Protein AF-A0A0V0HN01-F1 (afdb_monomer)

InterPro domains:
  IPR001752 Kinesin motor domain [PF00225] (9-279)
  IPR001752 Kinesin motor domain [PR00380] (54-75)
  IPR001752 Kinesin motor domain [PR00380] (174-191)
  IPR001752 Kinesin motor domain [PR00380] (205-223)
  IPR001752 Kinesin motor domain [PR00380] (254-275)
  IPR001752 Kinesin motor domain [PS50067] (1-280)
  IPR001752 Kinesin motor domain [SM00129] (12-280)
  IPR019821 Kinesin motor domain, conserved site [PS00411] (204-215)
  IPR027417 P-loop containing nucleoside triphosphate hydrolase [SSF52540] (13-279)
  IPR027640 Kinesin-like protein [PTHR47972] (1-280)
  IPR036961 Kinesin motor domain superfamily [G3DSA:3.40.850.10] (3-280)

Structure (mmCIF, N/CA/C/O backbone):
data_AF-A0A0V0HN01-F1
#
_entry.id   AF-A0A0V0HN01-F1
#
loop_
_atom_site.group_PDB
_atom_site.id
_atom_site.type_symbol
_atom_site.label_atom_id
_atom_site.label_alt_id
_atom_site.label_comp_id
_atom_site.label_asym_id
_atom_site.label_entity_id
_atom_site.label_seq_id
_atom_site.pdbx_PDB_ins_code
_atom_site.Cartn_x
_atom_site.Cartn_y
_atom_site.Cartn_z
_atom_site.occupancy
_atom_site.B_iso_or_equiv
_atom_site.auth_seq_id
_atom_site.auth_comp_id
_atom_site.auth_asym_id
_atom_site.auth_atom_id
_atom_site.pdbx_PDB_model_num
ATOM 1 N N . MET A 1 1 ? -4.471 -1.470 32.426 1.00 64.12 1 MET A N 1
ATOM 2 C CA . MET A 1 1 ? -4.300 -2.610 31.504 1.00 64.12 1 MET A CA 1
ATOM 3 C C . MET A 1 1 ? -2.809 -2.828 31.381 1.00 64.12 1 MET A C 1
ATOM 5 O O . MET A 1 1 ? -2.103 -1.851 31.176 1.00 64.12 1 MET A O 1
ATOM 9 N N . THR A 1 2 ? -2.343 -4.054 31.572 1.00 72.31 2 THR A N 1
ATOM 10 C CA . THR A 1 2 ? -0.928 -4.412 31.458 1.00 72.31 2 THR A CA 1
ATOM 11 C C . THR A 1 2 ? -0.800 -5.413 30.322 1.00 72.31 2 THR A C 1
ATOM 13 O O . THR A 1 2 ? -1.525 -6.412 30.300 1.00 72.31 2 THR A O 1
ATOM 16 N N . ILE A 1 3 ? 0.078 -5.113 29.369 1.00 76.12 3 ILE A N 1
ATOM 17 C CA . ILE A 1 3 ? 0.397 -5.993 28.247 1.00 76.12 3 ILE A CA 1
ATOM 18 C C . ILE A 1 3 ? 1.686 -6.721 28.601 1.00 76.12 3 ILE A C 1
ATOM 20 O O . ILE A 1 3 ? 2.663 -6.098 29.012 1.00 76.12 3 ILE A O 1
ATOM 24 N N . ASP A 1 4 ? 1.644 -8.040 28.495 1.00 74.62 4 ASP A N 1
ATOM 25 C CA . ASP A 1 4 ? 2.760 -8.919 28.800 1.00 74.62 4 ASP A CA 1
ATOM 26 C C . ASP A 1 4 ? 3.386 -9.394 27.484 1.00 74.62 4 ASP A C 1
ATOM 28 O O . ASP A 1 4 ? 2.787 -10.188 26.754 1.00 74.6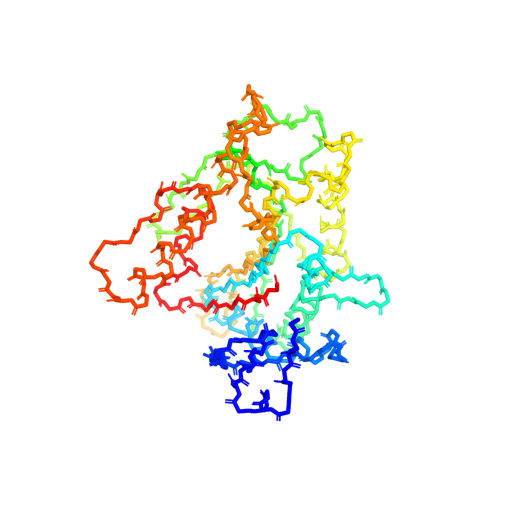2 4 ASP A O 1
ATOM 32 N N . PHE A 1 5 ? 4.562 -8.842 27.175 1.00 74.31 5 PHE A N 1
ATOM 33 C CA . PHE A 1 5 ? 5.331 -9.147 25.969 1.00 74.31 5 PHE A CA 1
ATOM 34 C C . PHE A 1 5 ? 6.327 -10.302 26.177 1.00 74.31 5 PHE A C 1
ATOM 36 O O . PHE A 1 5 ? 7.029 -10.655 25.236 1.00 74.31 5 PHE A O 1
ATOM 43 N N . GLU A 1 6 ? 6.401 -10.928 27.362 1.00 68.31 6 GLU A N 1
ATOM 44 C CA . GLU A 1 6 ? 7.344 -12.038 27.596 1.00 68.31 6 GLU A CA 1
ATOM 45 C C . GLU A 1 6 ? 7.016 -13.266 26.728 1.00 68.31 6 GLU A C 1
ATOM 47 O O . GLU A 1 6 ? 7.923 -13.958 26.272 1.00 68.31 6 GLU A O 1
ATOM 52 N N . ALA A 1 7 ? 5.729 -13.485 26.430 1.00 60.31 7 ALA A N 1
ATOM 53 C CA . ALA A 1 7 ? 5.240 -14.552 25.547 1.00 60.31 7 ALA A CA 1
ATOM 54 C C . ALA A 1 7 ? 5.168 -14.155 24.055 1.00 60.31 7 ALA A C 1
ATOM 56 O O . ALA A 1 7 ? 4.752 -14.961 23.223 1.00 60.31 7 ALA A O 1
ATOM 57 N N . ALA A 1 8 ? 5.586 -12.932 23.695 1.00 64.44 8 ALA A N 1
ATOM 58 C CA . ALA A 1 8 ? 5.475 -12.414 22.327 1.00 64.44 8 ALA A CA 1
ATOM 59 C C . ALA A 1 8 ? 6.280 -13.233 21.301 1.00 64.44 8 ALA A C 1
ATOM 61 O O . ALA A 1 8 ? 5.920 -13.265 20.127 1.00 64.44 8 ALA A O 1
ATOM 62 N N . LYS A 1 9 ? 7.333 -13.932 21.750 1.00 62.00 9 LYS A N 1
ATOM 63 C CA . LYS A 1 9 ? 8.188 -14.772 20.895 1.00 62.00 9 LYS A CA 1
ATOM 64 C C . LYS A 1 9 ? 7.469 -15.984 20.297 1.00 62.00 9 LYS A C 1
ATOM 66 O O . LYS A 1 9 ? 7.902 -16.468 19.261 1.00 62.00 9 LYS A O 1
ATOM 71 N N . ASP A 1 10 ? 6.371 -16.428 20.910 1.00 71.19 10 ASP A N 1
ATOM 72 C CA . ASP A 1 10 ? 5.555 -17.548 20.422 1.00 71.19 10 ASP A CA 1
ATOM 73 C C . ASP A 1 10 ? 4.300 -17.068 19.659 1.00 71.19 10 ASP A C 1
ATOM 75 O O . ASP A 1 10 ? 3.362 -17.837 19.446 1.00 71.19 10 ASP A O 1
ATOM 79 N N . GLY A 1 11 ? 4.231 -15.778 19.300 1.00 82.81 11 GLY A N 1
ATOM 80 C CA . GLY A 1 11 ? 3.065 -15.184 18.638 1.00 82.81 11 GLY A CA 1
ATOM 81 C C . GLY A 1 11 ? 1.846 -15.013 19.553 1.00 82.81 11 GLY A C 1
ATOM 82 O O . GLY A 1 11 ? 0.752 -14.716 19.072 1.00 82.81 11 GLY A O 1
ATOM 83 N N . GLU A 1 12 ? 1.997 -15.175 20.875 1.00 88.00 12 GLU A N 1
ATOM 84 C CA . GLU A 1 12 ? 0.913 -15.013 21.849 1.00 88.00 12 GLU A CA 1
ATOM 85 C C . GLU A 1 12 ? 1.011 -13.692 22.627 1.00 88.00 12 GLU A C 1
ATOM 87 O O . GLU A 1 12 ? 1.943 -13.455 23.397 1.00 88.00 12 GLU A O 1
ATOM 92 N N . LEU A 1 13 ? -0.013 -12.842 22.499 1.00 87.00 13 LEU A N 1
ATOM 93 C CA . LEU A 1 13 ? -0.131 -11.595 23.251 1.00 87.00 13 LEU A CA 1
ATOM 94 C C . LEU A 1 13 ? -1.097 -11.757 24.421 1.00 87.00 13 LEU A C 1
ATOM 96 O O . LEU A 1 13 ? -2.287 -12.031 24.243 1.00 87.00 13 LEU A O 1
ATOM 100 N N . ASN A 1 14 ? -0.599 -11.521 25.631 1.00 85.94 14 ASN A N 1
ATOM 101 C CA . ASN A 1 14 ? -1.375 -11.657 26.853 1.00 85.94 14 ASN A CA 1
ATOM 102 C C . ASN A 1 14 ? -1.761 -10.285 27.418 1.00 85.94 14 ASN A C 1
ATOM 104 O O . ASN A 1 14 ? -0.912 -9.508 27.852 1.00 85.94 14 ASN A O 1
ATOM 108 N N . VAL A 1 15 ? -3.066 -10.007 27.468 1.00 86.25 15 VAL A N 1
ATOM 109 C CA . VAL A 1 15 ? -3.611 -8.741 27.975 1.00 86.25 15 VAL A CA 1
ATOM 110 C C . VAL A 1 15 ? -4.279 -8.970 29.328 1.00 86.25 15 VAL A C 1
ATOM 112 O O . VAL A 1 15 ? -5.257 -9.718 29.447 1.00 86.25 15 VAL A O 1
ATOM 115 N N . LYS A 1 16 ? -3.757 -8.301 30.362 1.00 81.50 16 LYS A N 1
ATOM 116 C CA . LYS A 1 16 ? -4.315 -8.295 31.721 1.00 81.50 16 LYS A CA 1
ATOM 117 C C . LYS A 1 16 ? -5.041 -6.971 31.961 1.00 81.50 16 LYS A C 1
ATOM 119 O O . LYS A 1 16 ? -4.463 -5.890 31.843 1.00 81.50 16 LYS A O 1
ATOM 124 N N . SER A 1 17 ? -6.320 -7.034 32.313 1.00 77.81 17 SER A N 1
ATOM 125 C CA . SER A 1 17 ? -7.085 -5.866 32.762 1.00 77.81 17 SER A CA 1
ATOM 126 C C . SER A 1 17 ? -7.287 -5.941 34.277 1.00 77.81 17 SER A C 1
ATOM 128 O O . SER A 1 17 ? -7.457 -7.032 34.822 1.00 77.81 17 SER A O 1
ATOM 130 N N . ASN A 1 18 ? -7.215 -4.799 34.970 1.00 65.44 18 ASN A N 1
ATOM 131 C CA . ASN A 1 18 ? -7.266 -4.747 36.434 1.00 65.44 18 ASN A CA 1
ATOM 132 C C . ASN A 1 18 ? -8.612 -5.320 36.914 1.00 65.44 18 ASN A C 1
ATOM 134 O O . ASN A 1 18 ? -9.648 -4.685 36.741 1.00 65.44 18 ASN A O 1
ATOM 138 N N . GLY A 1 19 ? -8.590 -6.534 37.475 1.00 67.12 19 GLY A N 1
ATOM 139 C CA . GLY A 1 19 ? -9.765 -7.222 38.023 1.00 67.12 19 GLY A CA 1
ATOM 140 C C . GLY A 1 19 ? -10.513 -8.182 37.082 1.00 67.12 19 GLY A C 1
ATOM 141 O O . GLY A 1 19 ? -11.592 -8.634 37.446 1.00 67.12 19 GLY A O 1
ATOM 142 N N . THR A 1 20 ? -9.988 -8.520 35.895 1.00 67.12 20 THR A N 1
ATOM 143 C CA . THR A 1 20 ? -10.634 -9.463 34.945 1.00 67.12 20 THR A CA 1
ATOM 144 C C . THR A 1 20 ? -9.701 -10.575 34.451 1.00 67.12 20 THR A C 1
ATOM 146 O O . THR A 1 20 ? -8.482 -10.500 34.598 1.00 67.12 20 THR A O 1
ATOM 149 N N . SER A 1 21 ? -10.293 -11.627 33.868 1.00 71.94 21 SER A N 1
ATOM 150 C CA . SER A 1 21 ? -9.602 -12.787 33.288 1.00 71.94 21 SER A CA 1
ATOM 151 C C . SER A 1 21 ? -8.595 -12.391 32.200 1.00 71.94 21 SER A C 1
ATOM 153 O O . SER A 1 21 ? -8.913 -11.582 31.324 1.00 71.94 21 SER A O 1
ATOM 155 N N . LYS A 1 22 ? -7.411 -13.017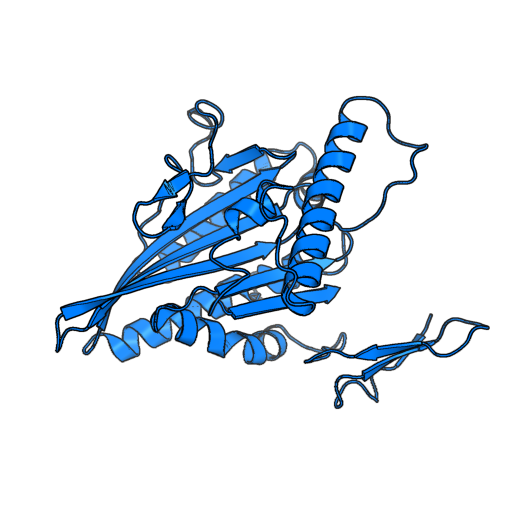 32.225 1.00 81.88 22 LYS A N 1
ATOM 156 C CA . LYS A 1 22 ? -6.377 -12.936 31.179 1.00 81.88 22 LYS A CA 1
ATOM 157 C C . LYS A 1 22 ? -6.999 -13.234 29.806 1.00 81.88 22 LYS A C 1
ATOM 159 O O . LYS A 1 22 ? -7.629 -14.276 29.643 1.00 81.88 22 LYS A O 1
ATOM 164 N N . LYS A 1 23 ? -6.825 -12.331 28.836 1.00 87.81 23 LYS A N 1
ATOM 165 C CA . LYS A 1 23 ? -7.154 -12.588 27.425 1.00 87.81 23 LYS A CA 1
ATOM 166 C C . LYS A 1 23 ? -5.867 -12.857 26.653 1.00 87.81 23 LYS A C 1
ATOM 168 O O . LYS A 1 23 ? -4.895 -12.125 26.834 1.00 87.81 23 LYS A O 1
ATOM 173 N N . THR A 1 24 ? -5.888 -13.878 25.806 1.00 88.25 24 THR A N 1
ATOM 174 C CA . THR A 1 24 ? -4.764 -14.259 24.945 1.00 88.25 24 THR A CA 1
ATOM 175 C C . THR A 1 24 ? -5.176 -14.084 23.491 1.00 88.25 24 THR A C 1
ATOM 177 O O . THR A 1 24 ? -6.247 -14.544 23.093 1.00 88.25 24 THR A O 1
ATOM 180 N N . PHE A 1 25 ? -4.335 -13.404 22.721 1.00 90.31 25 PHE A N 1
ATOM 181 C CA . PHE A 1 25 ? -4.479 -13.205 21.282 1.00 90.31 25 PHE A CA 1
ATOM 182 C C . PHE A 1 25 ? -3.310 -13.879 20.568 1.00 90.31 25 PHE A C 1
ATOM 184 O O . PHE A 1 25 ? -2.228 -13.968 21.144 1.00 90.31 25 PHE A O 1
ATOM 191 N N . LYS A 1 26 ? -3.530 -14.356 19.342 1.00 91.06 26 LYS A N 1
ATOM 192 C CA . LYS A 1 26 ? -2.508 -15.020 18.527 1.00 91.06 26 LYS A CA 1
ATOM 193 C C . LYS A 1 26 ? -2.282 -14.245 17.239 1.00 91.06 26 LYS A C 1
ATOM 195 O O . LYS A 1 26 ? -3.260 -13.847 16.610 1.00 91.06 26 LYS A O 1
ATOM 200 N N . PHE A 1 27 ? -1.021 -14.067 16.876 1.00 92.12 27 PHE A N 1
ATOM 201 C CA . PHE A 1 27 ? -0.571 -13.376 15.672 1.00 92.12 27 PHE A CA 1
ATOM 202 C C . PHE A 1 27 ? 0.595 -14.139 15.045 1.00 92.12 27 PHE A C 1
ATOM 204 O O . PHE A 1 27 ? 1.251 -14.923 15.729 1.00 92.12 27 PHE A O 1
ATOM 211 N N . ASP A 1 28 ? 0.861 -13.885 13.764 1.00 91.44 28 ASP A N 1
ATOM 212 C CA . ASP A 1 28 ? 2.028 -14.447 13.074 1.00 91.44 28 ASP A CA 1
ATOM 213 C C . ASP A 1 28 ? 3.344 -13.885 13.643 1.00 91.44 28 ASP A C 1
ATOM 215 O O . ASP A 1 28 ? 4.317 -14.618 13.792 1.00 91.44 28 ASP A O 1
ATOM 219 N N . ALA A 1 29 ? 3.344 -12.603 14.031 1.00 91.38 29 ALA A N 1
ATOM 220 C CA . ALA A 1 29 ? 4.451 -11.922 14.700 1.00 91.38 29 ALA A CA 1
ATOM 221 C C . ALA A 1 29 ? 3.931 -10.846 15.671 1.00 91.38 29 ALA A C 1
ATOM 223 O O . ALA A 1 29 ? 2.848 -10.284 15.481 1.00 91.38 29 ALA A O 1
ATOM 224 N N . ILE A 1 30 ? 4.701 -10.551 16.725 1.00 92.62 30 ILE A N 1
ATOM 225 C CA . ILE A 1 30 ? 4.397 -9.499 17.708 1.00 92.62 30 ILE A CA 1
ATOM 226 C C . ILE A 1 30 ? 5.638 -8.631 17.919 1.00 92.62 30 ILE A C 1
ATOM 228 O O . ILE A 1 30 ? 6.663 -9.106 18.404 1.00 92.62 30 ILE A O 1
ATOM 232 N N . PHE A 1 31 ? 5.502 -7.334 17.651 1.00 91.19 31 PHE A N 1
ATOM 233 C CA . PHE A 1 31 ? 6.546 -6.340 17.890 1.00 91.19 31 PHE A CA 1
ATOM 234 C C . PHE A 1 31 ? 6.314 -5.625 19.225 1.00 91.19 31 PHE A C 1
ATOM 236 O O . PHE A 1 31 ? 5.213 -5.139 19.502 1.00 91.19 31 PHE A O 1
ATOM 243 N N . SER A 1 32 ? 7.342 -5.566 20.075 1.00 90.31 32 SER A N 1
ATOM 244 C CA . SER A 1 32 ? 7.278 -4.800 21.323 1.00 90.31 32 SER A CA 1
ATOM 245 C C . SER A 1 32 ? 7.485 -3.300 21.058 1.00 90.31 32 SER A C 1
ATOM 247 O O . SER A 1 32 ? 7.978 -2.924 19.995 1.00 90.31 32 SER A O 1
ATOM 249 N N . PRO A 1 33 ? 7.203 -2.413 22.030 1.00 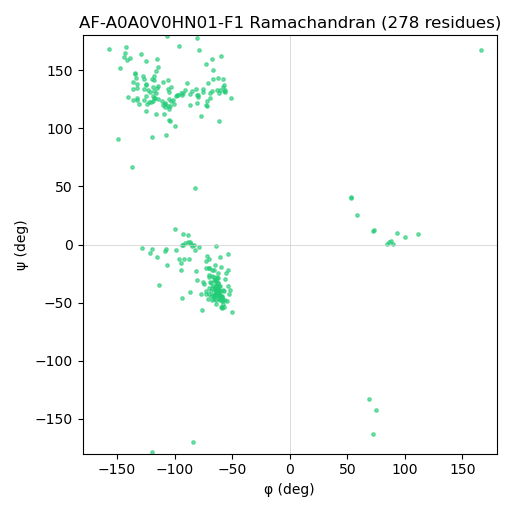89.44 33 PRO A N 1
ATOM 250 C CA . PRO A 1 33 ? 7.481 -0.980 21.890 1.00 89.44 33 PRO A CA 1
ATOM 251 C C . PRO A 1 33 ? 8.962 -0.620 21.672 1.00 89.44 33 PRO A C 1
ATOM 253 O O . PRO A 1 33 ? 9.269 0.539 21.414 1.00 89.44 33 PRO A O 1
ATOM 256 N N . GLN A 1 34 ? 9.882 -1.576 21.843 1.00 90.50 34 GLN A N 1
ATOM 257 C CA . GLN A 1 34 ? 11.317 -1.401 21.603 1.00 90.50 34 GLN A CA 1
ATOM 258 C C . GLN A 1 34 ? 11.725 -1.779 20.175 1.00 90.50 34 GLN A C 1
ATOM 260 O O . GLN A 1 34 ? 12.845 -1.459 19.785 1.00 90.50 34 GLN A O 1
ATOM 265 N N . ALA A 1 35 ? 10.843 -2.446 19.422 1.00 92.06 35 ALA A N 1
ATOM 266 C CA . ALA A 1 35 ? 11.114 -2.834 18.048 1.00 92.06 35 ALA A CA 1
ATOM 267 C C . ALA A 1 35 ? 11.304 -1.592 17.170 1.00 92.06 35 ALA A C 1
ATOM 269 O O . ALA A 1 35 ? 10.520 -0.639 17.221 1.00 92.06 35 ALA A O 1
ATOM 270 N N . ASN A 1 36 ? 12.356 -1.605 16.361 1.00 94.75 36 ASN A N 1
ATOM 271 C CA . ASN A 1 36 ? 12.677 -0.529 15.437 1.00 94.75 36 ASN A CA 1
ATOM 272 C C . ASN A 1 36 ? 12.143 -0.814 14.018 1.00 94.75 36 ASN A C 1
ATOM 274 O O . ASN A 1 36 ? 11.701 -1.916 13.701 1.00 94.75 36 ASN A O 1
ATOM 278 N N . GLN A 1 37 ? 12.207 0.186 13.132 1.00 96.06 37 GLN A N 1
ATOM 279 C CA . GLN A 1 37 ? 11.671 0.072 11.767 1.00 96.06 37 GLN A CA 1
ATOM 280 C C . GLN A 1 37 ? 12.342 -1.012 10.914 1.00 96.06 37 GLN A C 1
ATOM 282 O O . GLN A 1 37 ? 11.716 -1.531 9.995 1.00 96.06 37 GLN A O 1
ATOM 287 N N . ALA A 1 38 ? 13.618 -1.321 11.164 1.00 95.19 38 ALA A N 1
ATOM 288 C CA . ALA A 1 38 ? 14.320 -2.365 10.427 1.00 95.19 38 ALA A CA 1
ATOM 289 C C . ALA A 1 38 ? 13.828 -3.755 10.850 1.00 95.19 38 ALA A C 1
ATOM 291 O O . ALA A 1 38 ? 13.559 -4.575 9.981 1.00 95.19 38 ALA A O 1
ATOM 292 N N . GLU A 1 39 ? 13.629 -3.975 12.154 1.00 93.44 39 GLU A N 1
ATOM 293 C CA . GLU A 1 39 ? 13.055 -5.221 12.688 1.00 93.44 39 GLU A CA 1
ATOM 294 C C . GLU A 1 39 ? 11.631 -5.446 12.162 1.00 93.44 39 GLU A C 1
ATOM 296 O O . GLU A 1 39 ? 11.299 -6.538 11.720 1.00 93.44 39 GLU A O 1
ATOM 301 N N . VAL A 1 40 ? 10.801 -4.397 12.132 1.00 93.56 40 VAL A N 1
ATOM 302 C CA . VAL A 1 40 ? 9.443 -4.475 11.563 1.00 93.56 40 VAL A CA 1
ATOM 303 C C . VAL A 1 40 ? 9.471 -4.773 10.058 1.00 93.56 40 VAL A C 1
ATOM 305 O O . VAL A 1 40 ? 8.593 -5.464 9.545 1.00 93.56 40 VAL A O 1
ATOM 308 N N . PHE A 1 41 ? 10.466 -4.253 9.334 1.00 95.38 41 PHE A N 1
ATOM 309 C CA . PHE A 1 41 ? 10.589 -4.452 7.893 1.00 95.38 41 PHE A CA 1
ATOM 310 C C . PHE A 1 41 ? 11.080 -5.852 7.506 1.00 95.38 41 PHE A C 1
ATOM 312 O O . PHE A 1 41 ? 10.673 -6.340 6.453 1.00 95.38 41 PHE A O 1
ATOM 319 N N . GLU A 1 42 ? 11.919 -6.497 8.317 1.00 93.31 42 GLU A N 1
ATOM 320 C CA . GLU A 1 42 ? 12.517 -7.804 8.004 1.00 93.31 42 GLU A CA 1
ATOM 321 C C . GLU A 1 42 ? 11.453 -8.851 7.629 1.00 93.31 42 GLU A C 1
ATOM 323 O O . GLU A 1 42 ? 11.567 -9.510 6.594 1.00 93.31 42 GLU A O 1
ATOM 328 N N . ASP A 1 43 ? 10.343 -8.883 8.370 1.00 85.62 43 ASP A N 1
ATOM 329 C CA . ASP A 1 43 ? 9.207 -9.776 8.105 1.00 85.62 43 ASP A CA 1
ATOM 330 C C . ASP A 1 43 ? 8.413 -9.405 6.836 1.00 85.62 43 ASP A C 1
ATOM 332 O O . ASP A 1 43 ? 7.700 -10.233 6.265 1.00 85.62 43 ASP A O 1
ATOM 336 N N . THR A 1 44 ? 8.535 -8.164 6.356 1.00 89.31 44 THR A N 1
ATOM 337 C CA . THR A 1 44 ? 7.848 -7.671 5.148 1.00 89.31 44 THR A CA 1
ATOM 338 C C . THR A 1 44 ? 8.694 -7.772 3.880 1.00 89.31 44 THR A C 1
ATOM 340 O O . THR A 1 44 ? 8.136 -7.824 2.782 1.00 89.31 44 THR A O 1
ATOM 343 N N . ALA A 1 45 ? 10.024 -7.840 4.007 1.00 93.75 45 ALA A N 1
ATOM 344 C CA . ALA A 1 45 ? 10.963 -7.825 2.885 1.00 93.75 45 ALA A CA 1
ATOM 345 C C . ALA A 1 45 ? 10.660 -8.871 1.786 1.00 93.75 45 ALA A C 1
ATOM 347 O O . ALA A 1 45 ? 10.723 -8.517 0.604 1.00 93.75 45 ALA A O 1
ATOM 348 N N . PRO A 1 46 ? 10.229 -10.117 2.096 1.00 95.81 46 PRO A N 1
ATOM 349 C CA . PRO A 1 46 ? 9.889 -11.107 1.068 1.00 95.81 46 PRO A CA 1
ATOM 350 C C . PRO A 1 46 ? 8.755 -10.689 0.114 1.00 95.81 46 PRO A C 1
ATOM 352 O O . PRO A 1 46 ? 8.618 -11.252 -0.981 1.00 95.81 46 PRO A O 1
ATOM 355 N N . LEU A 1 47 ? 7.922 -9.714 0.497 1.00 95.94 47 LEU A N 1
ATOM 356 C CA . LEU A 1 47 ? 6.860 -9.196 -0.365 1.00 95.94 47 LEU A CA 1
ATOM 357 C C . LEU A 1 47 ? 7.421 -8.414 -1.558 1.00 95.94 47 LEU A C 1
ATOM 359 O O . LEU A 1 47 ? 6.849 -8.516 -2.640 1.00 95.94 47 LEU A O 1
ATOM 363 N N . ALA A 1 48 ? 8.562 -7.727 -1.414 1.00 97.19 48 ALA A N 1
ATOM 364 C CA . ALA A 1 48 ? 9.214 -7.030 -2.527 1.00 97.19 48 ALA A CA 1
ATOM 365 C C . ALA A 1 48 ? 9.600 -8.011 -3.648 1.00 97.19 48 ALA A C 1
ATOM 367 O O . ALA A 1 48 ? 9.237 -7.817 -4.810 1.00 97.19 48 ALA A O 1
ATOM 368 N N . THR A 1 49 ? 10.240 -9.126 -3.284 1.00 97.19 49 THR A N 1
ATOM 369 C CA . THR A 1 49 ? 10.564 -10.224 -4.210 1.00 97.19 49 THR A CA 1
ATOM 370 C C . THR A 1 49 ? 9.309 -10.801 -4.857 1.00 97.19 49 THR A C 1
ATOM 372 O O . THR A 1 49 ? 9.258 -10.975 -6.069 1.00 97.19 49 THR A O 1
ATOM 375 N N . SER A 1 50 ? 8.266 -11.041 -4.058 1.00 97.31 50 SER A N 1
ATOM 376 C CA . SER A 1 50 ? 7.009 -11.622 -4.542 1.00 97.31 50 SER A CA 1
ATOM 377 C C . SER A 1 50 ? 6.346 -10.763 -5.620 1.00 97.31 50 SER A C 1
ATOM 379 O O . SER A 1 50 ? 5.840 -11.293 -6.606 1.00 97.31 50 SER A O 1
ATOM 381 N N . VAL A 1 51 ? 6.387 -9.441 -5.454 1.00 97.69 51 VAL A N 1
ATOM 382 C CA . VAL A 1 51 ? 5.860 -8.488 -6.435 1.00 97.69 51 VAL A CA 1
ATOM 383 C C . VAL A 1 51 ? 6.664 -8.552 -7.730 1.00 97.69 51 VAL A C 1
ATOM 385 O O . VAL A 1 51 ? 6.076 -8.636 -8.807 1.00 97.69 51 VAL A O 1
ATOM 388 N N . LEU A 1 52 ? 7.996 -8.591 -7.649 1.00 98.00 52 LEU A N 1
ATOM 389 C CA . LEU A 1 52 ? 8.872 -8.716 -8.823 1.00 98.00 52 LEU A CA 1
ATOM 390 C C . LEU A 1 52 ? 8.756 -10.072 -9.536 1.00 98.00 52 LEU A C 1
ATOM 392 O O . LEU A 1 52 ? 9.090 -10.163 -10.719 1.00 98.00 52 LEU A O 1
ATOM 396 N N . ASP A 1 53 ? 8.276 -11.100 -8.839 1.00 96.44 53 ASP A N 1
ATOM 397 C CA . ASP A 1 53 ? 7.975 -12.424 -9.394 1.00 96.44 53 ASP A CA 1
ATOM 398 C C . ASP A 1 53 ? 6.567 -12.499 -10.025 1.00 96.44 53 ASP A C 1
ATOM 400 O O . ASP A 1 53 ? 6.197 -13.530 -10.580 1.00 96.44 53 ASP A O 1
ATOM 404 N N . GLY A 1 54 ? 5.785 -11.412 -9.979 1.00 96.00 54 GLY A N 1
ATOM 405 C CA . GLY A 1 54 ? 4.478 -11.313 -10.638 1.00 96.00 54 GLY A CA 1
ATOM 406 C C . GLY A 1 54 ? 3.263 -11.513 -9.728 1.00 96.00 54 GLY A C 1
ATOM 407 O O . GLY A 1 54 ? 2.143 -11.503 -10.228 1.00 96.00 54 GLY A O 1
ATOM 408 N N . TYR A 1 55 ? 3.443 -11.636 -8.410 1.00 96.25 55 TYR A N 1
ATOM 409 C CA . TYR A 1 55 ? 2.326 -11.762 -7.468 1.00 96.25 55 TYR A CA 1
ATOM 410 C C . TYR A 1 55 ? 1.845 -10.396 -6.980 1.00 96.25 55 TYR A C 1
ATOM 412 O O . TYR A 1 55 ? 2.648 -9.536 -6.621 1.00 96.25 55 TYR A O 1
ATOM 420 N N . ASN A 1 56 ? 0.530 -10.207 -6.878 1.00 96.31 56 ASN A N 1
ATOM 421 C CA . ASN A 1 56 ? -0.007 -9.036 -6.189 1.00 96.31 56 ASN A CA 1
ATOM 422 C C . ASN A 1 56 ? 0.310 -9.108 -4.692 1.00 96.31 56 ASN A C 1
ATOM 424 O O . ASN A 1 56 ? 0.241 -10.176 -4.076 1.00 96.31 56 ASN A O 1
ATOM 428 N N . ALA A 1 57 ? 0.621 -7.962 -4.095 1.00 96.50 57 ALA A N 1
ATOM 429 C CA . ALA A 1 57 ? 0.852 -7.835 -2.669 1.00 96.50 57 ALA A CA 1
ATOM 430 C C . ALA A 1 57 ? 0.131 -6.624 -2.078 1.00 96.50 57 ALA A C 1
ATOM 432 O O . ALA A 1 57 ? -0.029 -5.586 -2.721 1.00 96.50 57 ALA A O 1
ATOM 433 N N . CYS A 1 58 ? -0.287 -6.753 -0.825 1.00 96.00 58 CYS A N 1
ATOM 434 C CA . CYS A 1 58 ? -0.961 -5.704 -0.080 1.00 96.00 58 CYS A CA 1
ATOM 435 C C . CYS A 1 58 ? -0.389 -5.633 1.335 1.00 96.00 58 CYS A C 1
ATOM 437 O O . CYS A 1 58 ? -0.385 -6.632 2.050 1.00 96.00 58 CYS A O 1
ATOM 439 N N . ILE A 1 59 ? 0.088 -4.459 1.734 1.00 97.00 59 ILE A N 1
ATOM 440 C CA . ILE A 1 59 ? 0.574 -4.162 3.080 1.00 97.00 59 ILE A CA 1
ATOM 441 C C . ILE A 1 59 ? -0.280 -3.022 3.620 1.00 97.00 59 ILE A C 1
ATOM 443 O O . ILE A 1 59 ? -0.336 -1.951 3.013 1.00 97.00 59 ILE A O 1
ATOM 447 N N . PHE A 1 60 ? -0.942 -3.230 4.756 1.00 95.06 60 PHE A N 1
ATOM 448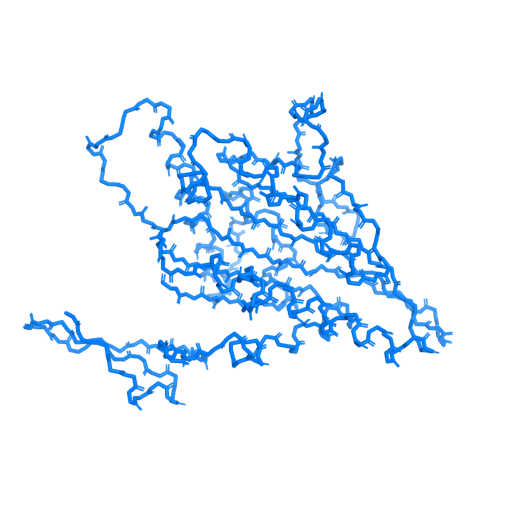 C CA . PHE A 1 60 ? -1.723 -2.179 5.404 1.00 95.06 60 PHE A CA 1
ATOM 449 C C . PHE A 1 60 ? -1.476 -2.085 6.900 1.00 95.06 60 PHE A C 1
ATOM 451 O O . PHE A 1 60 ? -1.372 -3.098 7.589 1.00 95.06 60 PHE A O 1
ATOM 458 N N . ALA A 1 61 ? -1.469 -0.855 7.410 1.00 96.12 61 ALA A N 1
ATOM 459 C CA . ALA A 1 61 ? -1.542 -0.581 8.838 1.00 96.12 61 ALA A CA 1
ATOM 460 C C . ALA A 1 61 ? -2.976 -0.236 9.252 1.00 96.12 61 ALA A C 1
ATOM 462 O O . ALA A 1 61 ? -3.618 0.637 8.668 1.00 96.12 61 ALA A O 1
ATOM 463 N N . TYR A 1 62 ? -3.472 -0.919 10.281 1.00 94.56 62 TYR A N 1
ATOM 464 C CA . TYR A 1 62 ? -4.805 -0.764 10.851 1.00 94.56 62 TYR A CA 1
ATOM 465 C C . TYR A 1 62 ? -4.712 -0.474 12.344 1.00 94.56 62 TYR A C 1
ATOM 467 O O . TYR A 1 62 ? -3.968 -1.124 13.072 1.00 94.56 62 TYR A O 1
ATOM 475 N N . GLY A 1 63 ? -5.524 0.459 12.827 1.00 92.44 63 GLY A N 1
ATOM 476 C CA . GLY A 1 63 ? -5.436 0.895 14.210 1.00 92.44 63 GLY A CA 1
ATOM 477 C C . GLY A 1 63 ? -6.189 2.181 14.483 1.00 92.44 63 GLY A C 1
ATOM 478 O O . GLY A 1 63 ? -6.592 2.893 13.557 1.00 92.44 63 GLY A O 1
ATOM 479 N N . GLN A 1 64 ? -6.369 2.502 15.758 1.00 89.94 64 GLN A N 1
ATOM 480 C CA . GLN A 1 64 ? -6.995 3.767 16.152 1.00 89.94 64 GLN A CA 1
ATOM 481 C C . GLN A 1 64 ? -6.091 4.955 15.793 1.00 89.94 64 GLN A C 1
ATOM 483 O O . GLN A 1 64 ? -4.889 4.817 15.548 1.00 89.94 64 GLN A O 1
ATOM 488 N N . THR A 1 65 ? -6.654 6.153 15.697 1.00 88.19 65 THR A N 1
ATOM 489 C CA . THR A 1 65 ? -5.849 7.364 15.506 1.00 88.19 65 THR A CA 1
ATOM 490 C C . THR A 1 65 ? -4.809 7.510 16.620 1.00 88.19 65 THR A C 1
ATOM 492 O O . THR A 1 65 ? -5.108 7.343 17.799 1.00 88.19 65 THR A O 1
ATOM 495 N N . GLY A 1 66 ? -3.565 7.800 16.231 1.00 87.12 66 GLY A N 1
ATOM 496 C CA . GLY A 1 66 ? -2.443 7.961 17.159 1.00 87.12 66 GLY A CA 1
ATOM 497 C C . GLY A 1 66 ? -1.731 6.669 17.579 1.00 87.12 66 GLY A C 1
ATOM 498 O O . GLY A 1 66 ? -0.767 6.764 18.329 1.00 87.12 66 GLY A O 1
ATOM 499 N N . THR A 1 67 ? -2.129 5.484 17.092 1.00 90.56 67 THR A N 1
ATOM 500 C CA . THR A 1 67 ? -1.473 4.212 17.477 1.00 90.56 67 THR A CA 1
ATOM 501 C C . THR A 1 67 ? -0.192 3.886 16.705 1.00 90.56 67 THR A C 1
ATOM 503 O O . THR A 1 67 ? 0.494 2.930 17.050 1.00 90.56 67 THR A O 1
ATOM 506 N N . GLY A 1 68 ? 0.173 4.697 15.705 1.00 92.75 68 GLY A N 1
ATOM 507 C CA . GLY A 1 68 ? 1.446 4.563 14.986 1.00 92.75 68 GLY A CA 1
ATOM 508 C C . GLY A 1 68 ? 1.356 4.099 13.531 1.00 92.75 68 GLY A C 1
ATOM 509 O O . GLY A 1 68 ? 2.405 3.891 12.936 1.00 92.75 68 GLY A O 1
ATOM 510 N N . LYS A 1 69 ? 0.162 4.007 12.924 1.00 94.81 69 LYS A N 1
ATOM 511 C CA . LYS A 1 69 ? -0.015 3.538 11.529 1.00 94.81 69 LYS A CA 1
ATOM 512 C C . LYS A 1 69 ? 0.903 4.234 10.525 1.00 94.81 69 LYS A C 1
ATOM 514 O O . LYS A 1 69 ? 1.733 3.595 9.886 1.00 94.81 69 LYS A O 1
ATOM 519 N N . THR A 1 70 ? 0.812 5.561 10.452 1.00 92.62 70 THR A N 1
ATOM 520 C CA . THR A 1 70 ? 1.648 6.382 9.569 1.00 92.62 70 THR A CA 1
ATOM 521 C C . THR A 1 70 ? 3.132 6.269 9.928 1.00 92.62 70 THR A C 1
ATOM 523 O O . THR A 1 70 ? 3.976 6.278 9.041 1.00 92.62 70 THR A O 1
ATOM 526 N N . PHE A 1 71 ? 3.477 6.091 11.210 1.00 94.44 71 PHE A N 1
ATOM 527 C CA . PHE A 1 71 ? 4.867 5.862 11.613 1.00 94.44 71 PHE A CA 1
ATOM 528 C C . PHE A 1 71 ? 5.385 4.512 11.098 1.00 94.44 71 PHE A C 1
ATOM 530 O O . PHE A 1 71 ? 6.479 4.458 10.557 1.00 94.44 71 PHE A O 1
ATOM 537 N N . THR A 1 72 ? 4.606 3.436 11.193 1.00 96.19 72 THR A N 1
ATOM 538 C CA . THR A 1 72 ? 4.987 2.124 10.648 1.00 96.19 72 THR A CA 1
ATOM 539 C C . THR A 1 72 ? 5.084 2.146 9.123 1.00 96.19 72 THR A C 1
ATOM 541 O O . THR A 1 72 ? 6.055 1.638 8.568 1.00 96.19 72 THR A O 1
ATOM 544 N N . MET A 1 73 ? 4.116 2.756 8.434 1.00 95.50 73 MET A N 1
ATOM 545 C CA . MET A 1 73 ? 4.087 2.771 6.968 1.00 95.50 73 MET A CA 1
ATOM 546 C C . MET A 1 73 ? 5.098 3.765 6.378 1.00 95.50 73 MET A C 1
ATOM 548 O O . MET A 1 73 ? 5.968 3.373 5.608 1.00 95.50 73 MET A O 1
ATOM 552 N N . GLU A 1 74 ? 5.037 5.044 6.744 1.00 92.81 74 GLU A N 1
ATOM 553 C CA . GLU A 1 74 ? 5.895 6.097 6.174 1.00 92.81 74 GLU A CA 1
ATOM 554 C C . GLU A 1 74 ? 7.166 6.321 7.008 1.00 92.81 74 GLU A C 1
ATOM 556 O O . GLU A 1 74 ? 8.280 6.366 6.472 1.00 92.81 74 GLU A O 1
ATOM 561 N N . GLY A 1 75 ? 7.012 6.410 8.331 1.00 92.62 75 GLY A N 1
ATOM 562 C CA . GLY A 1 75 ? 8.094 6.738 9.260 1.00 92.62 75 GLY A CA 1
ATOM 563 C C . GLY A 1 75 ? 8.534 8.203 9.198 1.00 92.62 75 GLY A C 1
ATOM 564 O O . GLY A 1 75 ? 7.820 9.065 8.689 1.00 92.62 75 GLY A O 1
ATOM 565 N N . THR A 1 76 ? 9.714 8.496 9.745 1.00 90.88 76 THR A N 1
ATOM 566 C CA . THR A 1 76 ? 10.355 9.823 9.652 1.00 90.88 76 THR A CA 1
ATOM 567 C C . THR A 1 76 ? 11.540 9.783 8.688 1.00 90.88 76 THR A C 1
ATOM 569 O O . THR A 1 76 ? 11.842 8.737 8.110 1.00 90.88 76 THR A O 1
ATOM 572 N N . GLU A 1 77 ? 12.225 10.909 8.483 1.00 87.00 77 GLU A N 1
ATOM 573 C CA . GLU A 1 77 ? 13.446 10.926 7.666 1.00 87.00 77 GLU A CA 1
ATOM 574 C C . GLU A 1 77 ? 14.573 10.099 8.291 1.00 87.00 77 GLU A C 1
ATOM 576 O O . GLU A 1 77 ? 15.277 9.382 7.585 1.00 87.00 77 GLU A O 1
ATOM 581 N N . GLU A 1 78 ? 14.685 10.125 9.616 1.00 91.56 78 GLU A N 1
ATOM 582 C CA . GLU A 1 78 ? 15.680 9.382 10.392 1.00 91.56 78 GLU A CA 1
ATOM 583 C C . GLU A 1 78 ? 15.269 7.923 10.625 1.00 91.56 78 GLU A C 1
ATOM 585 O O . GLU A 1 78 ? 16.112 7.068 10.890 1.00 91.56 78 GLU A O 1
ATOM 590 N N . SER A 1 79 ? 13.967 7.635 10.547 1.00 93.62 79 SER A N 1
ATOM 591 C CA . SER A 1 79 ? 13.384 6.334 10.868 1.00 93.62 79 SER A CA 1
ATOM 592 C C . SER A 1 79 ? 12.341 5.942 9.824 1.00 93.62 79 SER A C 1
ATOM 594 O O . SER A 1 79 ? 11.137 5.890 10.094 1.00 93.62 79 SER A O 1
ATOM 596 N N . ARG A 1 80 ? 12.824 5.699 8.599 1.00 94.56 80 ARG A N 1
ATOM 597 C CA . ARG A 1 80 ? 12.007 5.312 7.440 1.00 94.56 80 ARG A CA 1
ATOM 598 C C . ARG A 1 80 ? 11.194 4.049 7.720 1.00 94.56 80 ARG A C 1
ATOM 600 O O . ARG A 1 80 ? 11.752 3.063 8.209 1.00 94.56 80 ARG A O 1
ATOM 607 N N . GLY A 1 81 ? 9.903 4.098 7.399 1.00 95.81 81 GLY A N 1
ATOM 608 C CA . GLY A 1 81 ? 8.952 3.003 7.587 1.00 95.81 81 GLY A CA 1
ATOM 609 C C . GLY A 1 81 ? 8.952 1.976 6.454 1.00 95.81 81 GLY A C 1
ATOM 610 O O . GLY A 1 81 ? 9.808 1.983 5.562 1.00 95.81 81 GLY A O 1
ATOM 611 N N . VAL A 1 82 ? 7.960 1.088 6.495 1.00 96.69 82 VAL A N 1
ATOM 612 C CA . VAL A 1 82 ? 7.803 -0.059 5.590 1.00 96.69 82 VAL A CA 1
ATOM 613 C C . VAL A 1 82 ? 7.667 0.364 4.126 1.00 96.69 82 VAL A C 1
ATOM 615 O O . VAL A 1 82 ? 8.226 -0.305 3.260 1.00 96.69 82 VAL A O 1
ATOM 618 N N . ASN A 1 83 ? 7.008 1.487 3.824 1.00 94.62 83 ASN A N 1
ATOM 619 C CA . ASN A 1 83 ? 6.820 1.971 2.453 1.00 94.62 83 ASN A CA 1
ATOM 620 C C . ASN A 1 83 ? 8.165 2.206 1.763 1.00 94.62 83 ASN A C 1
ATOM 622 O O . ASN A 1 83 ? 8.428 1.662 0.692 1.00 94.62 83 ASN A O 1
ATOM 626 N N . TYR A 1 84 ? 9.024 3.006 2.401 1.00 94.31 84 TYR A N 1
ATOM 627 C CA . TYR A 1 84 ? 10.338 3.347 1.864 1.00 94.31 84 TYR A CA 1
ATOM 628 C C . TYR A 1 84 ? 11.216 2.100 1.756 1.00 94.31 84 TYR A C 1
ATOM 630 O O . TYR A 1 84 ? 11.792 1.852 0.703 1.00 94.31 84 TYR A O 1
ATOM 638 N N . ARG A 1 85 ? 11.280 1.288 2.819 1.00 96.75 85 ARG A N 1
ATOM 639 C CA . ARG A 1 85 ? 12.147 0.102 2.873 1.00 96.75 85 ARG A CA 1
ATOM 640 C C . ARG A 1 85 ? 11.748 -0.969 1.859 1.00 96.75 85 ARG A C 1
ATOM 642 O O . ARG A 1 85 ? 12.615 -1.542 1.210 1.00 96.75 85 ARG A O 1
ATOM 649 N N . THR A 1 86 ? 10.447 -1.190 1.661 1.00 97.06 86 THR A N 1
ATOM 650 C CA . THR A 1 86 ? 9.945 -2.139 0.652 1.00 97.06 86 THR A CA 1
ATOM 651 C C . THR A 1 86 ? 10.318 -1.691 -0.755 1.00 97.06 86 THR A C 1
ATOM 653 O O . THR A 1 86 ? 10.709 -2.512 -1.580 1.00 97.06 86 THR A O 1
ATOM 656 N N . LEU A 1 87 ? 10.220 -0.390 -1.034 1.00 96.56 87 LEU A N 1
ATOM 657 C CA . LEU A 1 87 ? 10.565 0.167 -2.339 1.00 96.56 87 LEU A CA 1
ATOM 658 C C . LEU A 1 87 ? 12.079 0.181 -2.569 1.00 96.56 87 LEU A C 1
ATOM 660 O O . LEU A 1 87 ? 12.526 -0.176 -3.653 1.00 96.56 87 LEU A O 1
ATOM 664 N N . GLU A 1 88 ? 12.871 0.508 -1.550 1.00 96.31 88 GLU A N 1
ATOM 665 C CA . GLU A 1 88 ? 14.332 0.417 -1.602 1.00 96.31 88 GLU A CA 1
ATOM 666 C C . GLU A 1 88 ? 14.790 -1.018 -1.902 1.00 96.31 88 GLU A C 1
ATOM 668 O O . GLU A 1 88 ? 15.592 -1.231 -2.812 1.00 96.31 88 GLU A O 1
ATOM 673 N N . GLU A 1 89 ? 14.216 -2.006 -1.214 1.00 97.50 89 GLU A N 1
ATOM 674 C CA . GLU A 1 89 ? 14.492 -3.425 -1.451 1.00 97.50 89 GLU A CA 1
ATOM 675 C C . GLU A 1 89 ? 14.065 -3.871 -2.854 1.00 97.50 89 GLU A C 1
ATOM 677 O O . GLU A 1 89 ? 14.809 -4.566 -3.546 1.00 97.50 89 GLU A O 1
ATOM 682 N N . LEU A 1 90 ? 12.900 -3.417 -3.322 1.00 97.62 90 LEU A N 1
ATOM 683 C CA . LEU A 1 90 ? 12.421 -3.680 -4.676 1.00 97.62 90 LEU A CA 1
ATOM 684 C C . LEU A 1 90 ? 13.424 -3.163 -5.723 1.00 97.62 90 LEU A C 1
ATOM 686 O O . LEU A 1 90 ? 13.802 -3.910 -6.624 1.00 97.62 90 LEU A O 1
ATOM 690 N N . PHE A 1 91 ? 13.916 -1.927 -5.592 1.00 97.44 91 PHE A N 1
ATOM 691 C CA . PHE A 1 91 ? 14.914 -1.372 -6.517 1.00 97.44 91 PHE A CA 1
ATOM 692 C C . PHE A 1 91 ? 16.286 -2.048 -6.397 1.00 97.44 91 PHE A C 1
ATOM 694 O O . PHE A 1 91 ? 16.962 -2.227 -7.413 1.00 97.44 91 PHE A O 1
ATOM 701 N N . ARG A 1 92 ? 16.682 -2.482 -5.193 1.00 97.75 92 ARG A N 1
ATOM 702 C CA . ARG A 1 92 ? 17.890 -3.294 -4.987 1.00 97.75 92 ARG A CA 1
ATOM 703 C C . ARG A 1 92 ? 17.815 -4.596 -5.790 1.00 97.75 92 ARG A C 1
ATOM 705 O O . ARG A 1 92 ? 18.746 -4.908 -6.528 1.00 97.75 92 ARG A O 1
ATOM 712 N N . ILE A 1 93 ? 16.694 -5.316 -5.707 1.00 97.94 93 ILE A N 1
ATOM 713 C CA . ILE A 1 93 ? 16.486 -6.582 -6.428 1.00 97.94 93 ILE A CA 1
ATOM 714 C C . ILE A 1 93 ? 16.392 -6.356 -7.947 1.00 97.94 93 ILE A C 1
ATOM 716 O O . ILE A 1 93 ? 16.916 -7.163 -8.716 1.00 97.94 93 ILE A O 1
ATOM 720 N N . ILE A 1 94 ? 15.760 -5.267 -8.404 1.00 97.62 94 ILE A N 1
ATOM 721 C CA . ILE A 1 94 ? 15.730 -4.900 -9.833 1.00 97.62 94 ILE A CA 1
ATOM 722 C C . ILE A 1 94 ? 17.152 -4.780 -10.386 1.00 97.62 94 ILE A C 1
ATOM 724 O O . ILE A 1 94 ? 17.454 -5.352 -11.434 1.00 97.62 94 ILE A O 1
ATOM 728 N N . GLU A 1 95 ? 18.032 -4.078 -9.672 1.00 97.50 95 GLU A N 1
ATOM 729 C CA . GLU A 1 95 ? 19.422 -3.891 -10.090 1.00 97.50 95 GLU A CA 1
ATOM 730 C C . GLU A 1 95 ? 20.195 -5.221 -10.124 1.00 97.50 95 GLU A C 1
ATOM 732 O O . GLU A 1 95 ? 20.956 -5.473 -11.060 1.00 97.50 95 GLU A O 1
ATOM 737 N N . GLU A 1 96 ? 19.951 -6.118 -9.163 1.00 97.94 96 GLU A N 1
ATOM 738 C CA . GLU A 1 96 ? 20.525 -7.472 -9.159 1.00 97.94 96 GLU A CA 1
ATOM 739 C C . GLU A 1 96 ? 20.056 -8.317 -10.352 1.00 97.94 96 GLU A C 1
ATOM 741 O O . GLU A 1 96 ? 20.831 -9.091 -10.921 1.00 97.94 96 GLU A O 1
ATOM 746 N N . ARG A 1 97 ? 18.792 -8.159 -10.761 1.00 97.31 97 ARG A N 1
ATOM 747 C CA . ARG A 1 97 ? 18.150 -8.947 -11.824 1.00 97.31 97 ARG A CA 1
ATOM 748 C C . ARG A 1 97 ? 18.246 -8.321 -13.218 1.00 97.31 97 ARG A C 1
ATOM 750 O O . ARG A 1 97 ? 17.795 -8.950 -14.175 1.00 97.31 97 ARG A O 1
ATOM 757 N N . LYS A 1 98 ? 18.868 -7.147 -13.378 1.00 96.56 98 LYS A N 1
ATOM 758 C CA . LYS A 1 98 ? 18.854 -6.343 -14.622 1.00 96.56 98 LYS A CA 1
ATOM 759 C C . LYS A 1 98 ? 19.322 -7.057 -15.899 1.00 96.56 98 LYS A C 1
ATOM 761 O O . LYS A 1 98 ? 18.956 -6.656 -16.999 1.00 96.56 98 LYS A O 1
ATOM 766 N N . ASN A 1 99 ? 20.145 -8.101 -15.766 1.00 97.81 99 ASN A N 1
ATOM 767 C CA . ASN A 1 99 ? 20.642 -8.894 -16.899 1.00 97.81 99 ASN A CA 1
ATOM 768 C C . ASN A 1 99 ? 19.700 -10.045 -17.298 1.00 97.81 99 ASN A C 1
ATOM 770 O O . ASN A 1 99 ? 19.905 -10.660 -18.341 1.00 97.81 99 ASN A O 1
ATOM 774 N N . ALA A 1 100 ? 18.707 -10.363 -16.466 1.00 97.75 100 ALA A N 1
ATOM 775 C CA . ALA A 1 100 ? 17.770 -11.466 -16.668 1.00 97.75 100 ALA A CA 1
ATOM 776 C C . ALA A 1 100 ? 16.336 -10.979 -16.909 1.00 97.75 100 ALA A C 1
ATOM 778 O O . ALA A 1 100 ? 15.607 -11.597 -17.680 1.00 97.75 100 ALA A O 1
ATOM 779 N N . VAL A 1 101 ? 15.931 -9.880 -16.268 1.00 98.12 101 VAL A N 1
ATOM 780 C CA . VAL A 1 101 ? 14.573 -9.336 -16.353 1.00 98.12 101 VAL A CA 1
ATOM 781 C C . VAL A 1 101 ? 14.639 -7.824 -16.529 1.00 98.12 101 VAL A C 1
ATOM 783 O O . VAL A 1 101 ? 15.380 -7.140 -15.821 1.00 98.12 101 VAL A O 1
ATOM 786 N N . ARG A 1 102 ? 13.849 -7.294 -17.463 1.00 98.12 102 ARG A N 1
ATOM 787 C CA . ARG A 1 102 ? 13.583 -5.859 -17.587 1.00 98.12 102 ARG A CA 1
ATOM 788 C C . ARG A 1 102 ? 12.323 -5.526 -16.803 1.00 98.12 102 ARG A C 1
ATOM 790 O O . ARG A 1 102 ? 11.304 -6.180 -16.990 1.00 98.12 102 ARG A O 1
ATOM 797 N N . TYR A 1 103 ? 12.391 -4.501 -15.963 1.00 98.25 103 TYR A N 1
ATOM 798 C CA . TYR A 1 103 ? 11.253 -4.042 -15.175 1.00 98.25 103 TYR A CA 1
ATOM 799 C C . TYR A 1 103 ? 10.814 -2.638 -15.598 1.00 98.25 103 TYR A C 1
ATOM 801 O O . TYR A 1 103 ? 11.649 -1.753 -15.769 1.00 98.25 103 TYR A O 1
ATOM 809 N N . GLU A 1 104 ? 9.504 -2.430 -15.719 1.00 98.19 104 GLU A N 1
ATOM 810 C CA . GLU A 1 104 ? 8.878 -1.109 -15.798 1.00 98.19 104 GLU A CA 1
ATOM 811 C C . GLU A 1 104 ? 8.079 -0.864 -14.520 1.00 98.19 104 GLU A C 1
ATOM 813 O O . GLU A 1 104 ? 7.187 -1.647 -14.174 1.00 98.19 104 GLU A O 1
ATOM 818 N N . ILE A 1 105 ? 8.390 0.233 -13.829 1.00 98.31 105 ILE A N 1
ATOM 819 C CA . ILE A 1 105 ? 7.767 0.592 -12.556 1.00 98.31 105 ILE A CA 1
ATOM 820 C C . ILE A 1 105 ? 6.980 1.886 -12.728 1.00 98.31 105 ILE A C 1
ATOM 822 O O . ILE A 1 105 ? 7.458 2.863 -13.311 1.00 98.31 105 ILE A O 1
ATOM 826 N N . SER A 1 106 ? 5.762 1.897 -12.198 1.00 97.94 106 SER A N 1
ATOM 827 C CA . SER A 1 106 ? 4.958 3.111 -12.077 1.00 97.94 106 SER A CA 1
ATOM 828 C C . SER A 1 106 ? 4.330 3.206 -10.696 1.00 97.94 106 SER A C 1
ATOM 830 O O . SER A 1 106 ? 4.003 2.192 -10.076 1.00 97.94 106 SER A O 1
ATOM 832 N N . VAL A 1 107 ? 4.191 4.434 -10.206 1.00 97.62 107 VAL A N 1
ATOM 833 C CA . VAL A 1 107 ? 3.649 4.743 -8.885 1.00 97.62 107 VAL A CA 1
ATOM 834 C C . VAL A 1 107 ? 2.439 5.650 -9.036 1.00 97.62 107 VAL A C 1
ATOM 836 O O . VAL A 1 107 ? 2.491 6.682 -9.704 1.00 97.62 107 VAL A O 1
ATOM 839 N N . SER A 1 108 ? 1.361 5.287 -8.356 1.00 96.69 108 SER A N 1
ATOM 840 C CA . SER A 1 108 ? 0.199 6.141 -8.144 1.00 96.69 108 SER A CA 1
ATOM 841 C C . SER A 1 108 ? 0.024 6.395 -6.655 1.00 96.69 108 SER A C 1
ATOM 843 O O . SER A 1 108 ? 0.193 5.489 -5.835 1.00 96.69 108 SER A O 1
ATOM 845 N N . VAL A 1 109 ? -0.358 7.620 -6.301 1.00 95.88 109 VAL A N 1
ATOM 846 C CA . VAL A 1 109 ? -0.685 7.988 -4.922 1.00 95.88 109 VAL A CA 1
ATOM 847 C C . VAL A 1 109 ?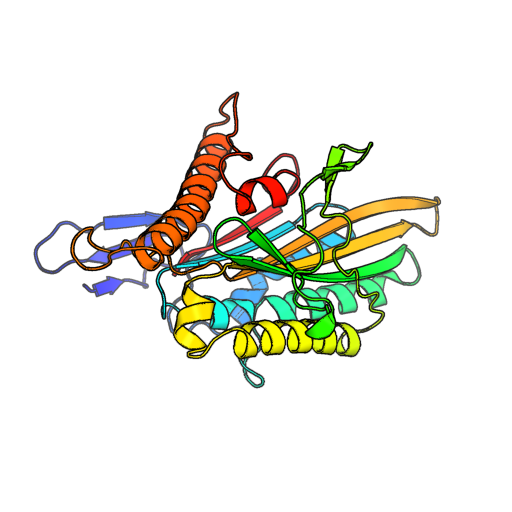 -2.105 8.526 -4.898 1.00 95.88 109 VAL A C 1
ATOM 849 O O . VAL A 1 109 ? -2.442 9.454 -5.631 1.00 95.88 109 VAL A O 1
ATOM 852 N N . LEU A 1 110 ? -2.953 7.907 -4.084 1.00 94.56 110 LEU A N 1
ATOM 853 C CA . LEU A 1 110 ? -4.373 8.215 -4.006 1.00 94.56 110 LEU A CA 1
ATOM 854 C C . LEU A 1 110 ? -4.865 8.157 -2.566 1.00 94.56 110 LEU A C 1
ATOM 856 O O . LEU A 1 110 ? -4.290 7.483 -1.713 1.00 94.56 110 LEU A O 1
ATOM 860 N N . GLU A 1 111 ? -5.979 8.830 -2.322 1.00 92.88 111 GLU A N 1
ATOM 861 C CA . GLU A 1 111 ? -6.742 8.674 -1.093 1.00 92.88 111 GLU A CA 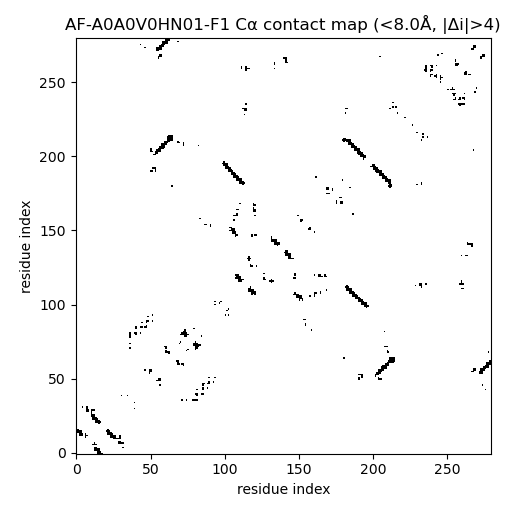1
ATOM 862 C C . GLU A 1 111 ? -8.144 8.149 -1.379 1.00 92.88 111 GLU A C 1
ATOM 864 O O . GLU A 1 111 ? -8.776 8.488 -2.387 1.00 92.88 111 GLU A O 1
ATOM 869 N N . VAL A 1 112 ? -8.644 7.328 -0.458 1.00 93.12 112 VAL A N 1
ATOM 870 C CA . VAL A 1 112 ? -10.068 7.009 -0.366 1.00 93.12 112 VAL A CA 1
ATOM 871 C C . VAL A 1 112 ? -10.631 7.776 0.817 1.00 93.12 112 VAL A C 1
ATOM 873 O O . VAL A 1 112 ? -10.393 7.429 1.976 1.00 93.12 112 VAL A O 1
ATOM 876 N N . TYR A 1 113 ? -11.400 8.815 0.511 1.00 89.06 113 TYR A N 1
ATOM 877 C CA . TYR A 1 113 ? -12.065 9.662 1.489 1.00 89.06 113 TYR A CA 1
ATOM 878 C C . TYR A 1 113 ? -13.557 9.703 1.185 1.00 89.06 113 TYR A C 1
ATOM 880 O O . TYR A 1 113 ? -13.967 9.969 0.055 1.00 89.06 113 TYR A O 1
ATOM 888 N N . ASN A 1 114 ? -14.386 9.413 2.189 1.00 86.94 114 ASN A N 1
ATOM 889 C CA . ASN A 1 114 ? -15.843 9.480 2.066 1.00 86.94 114 ASN A CA 1
ATOM 890 C C . ASN A 1 114 ? -16.412 8.674 0.865 1.00 86.94 114 ASN A C 1
ATOM 892 O O . ASN A 1 114 ? -17.305 9.141 0.158 1.00 86.94 114 ASN A O 1
ATOM 896 N N . GLU A 1 115 ? -15.875 7.470 0.614 1.00 89.56 115 GLU A N 1
ATOM 897 C CA . GLU A 1 115 ? -16.213 6.605 -0.537 1.00 89.56 115 GLU A CA 1
ATOM 898 C C . GLU A 1 115 ? -15.969 7.247 -1.922 1.00 89.56 115 GLU A C 1
ATOM 900 O O . GLU A 1 115 ? -16.581 6.870 -2.931 1.00 89.56 115 GLU A O 1
ATOM 905 N N . GLN A 1 116 ? -15.046 8.206 -1.985 1.00 90.06 116 GLN A N 1
ATOM 906 C CA . GLN A 1 116 ? -14.544 8.808 -3.214 1.00 90.06 116 GLN A CA 1
ATOM 907 C C . GLN A 1 116 ? -13.041 8.570 -3.335 1.00 90.06 116 GLN A C 1
ATOM 909 O O . GLN A 1 116 ? -12.317 8.596 -2.344 1.00 90.06 116 GLN A O 1
ATOM 914 N N . ILE A 1 117 ? -12.593 8.319 -4.564 1.00 92.62 117 ILE A N 1
ATOM 915 C CA . ILE A 1 117 ? -11.176 8.176 -4.892 1.00 92.62 117 ILE A CA 1
ATOM 916 C C . ILE A 1 117 ? -10.672 9.537 -5.349 1.00 92.62 117 ILE A C 1
ATOM 918 O O . ILE A 1 117 ? -11.272 10.145 -6.242 1.00 92.62 117 ILE A O 1
ATOM 922 N N . ARG A 1 118 ? -9.569 9.989 -4.761 1.00 91.69 118 ARG A N 1
ATOM 923 C CA . ARG A 1 118 ? -8.893 11.225 -5.141 1.00 91.69 118 ARG A CA 1
ATOM 924 C C . ARG A 1 118 ? -7.451 10.925 -5.509 1.00 91.69 118 ARG A C 1
ATOM 926 O O . ARG A 1 118 ? -6.758 10.224 -4.781 1.00 91.69 118 ARG A O 1
ATOM 933 N N . ASP A 1 119 ? -7.019 11.467 -6.636 1.00 93.00 119 ASP A N 1
ATOM 934 C CA . ASP A 1 119 ? -5.624 11.420 -7.054 1.00 93.00 119 ASP A CA 1
ATOM 935 C C . ASP A 1 119 ? -4.824 12.499 -6.308 1.00 93.00 119 ASP A C 1
ATOM 937 O O . ASP A 1 119 ? -5.232 13.669 -6.271 1.00 93.00 119 ASP A O 1
ATOM 941 N N . LEU A 1 120 ? -3.716 12.090 -5.690 1.00 92.56 120 LEU A N 1
ATOM 942 C CA . LEU A 1 120 ? -2.829 12.948 -4.906 1.00 92.56 120 LEU A CA 1
ATOM 943 C C . LEU A 1 120 ? -1.589 13.412 -5.691 1.00 92.56 120 LEU A C 1
ATOM 945 O O . LEU A 1 120 ? -0.828 14.229 -5.181 1.00 92.56 120 LEU A O 1
ATOM 949 N N . LEU A 1 121 ? -1.385 12.932 -6.921 1.00 92.12 121 LEU A N 1
ATOM 950 C CA . LEU A 1 121 ? -0.305 13.368 -7.817 1.00 92.12 121 LEU A CA 1
ATOM 951 C C . LEU A 1 121 ? -0.758 14.444 -8.817 1.00 92.12 121 LEU A C 1
ATOM 953 O O . LEU A 1 121 ? 0.067 15.094 -9.461 1.00 92.12 121 LEU A O 1
ATOM 957 N N . VAL A 1 122 ? -2.066 14.663 -8.949 1.00 86.06 122 VAL A N 1
ATOM 958 C CA . VAL A 1 122 ? -2.633 15.703 -9.816 1.00 86.06 122 VAL A CA 1
ATOM 959 C C . VAL A 1 122 ? -2.472 17.088 -9.182 1.00 86.06 122 VAL A C 1
ATOM 961 O O . VAL A 1 122 ? -2.794 17.308 -8.016 1.00 86.06 122 VAL A O 1
ATOM 964 N N . SER A 1 123 ? -2.024 18.065 -9.976 1.00 70.69 123 SER A N 1
ATOM 965 C CA . SER A 1 123 ? -1.935 19.465 -9.540 1.00 70.69 123 SER A CA 1
ATOM 966 C C . SER A 1 123 ? -3.314 20.038 -9.183 1.00 70.69 123 SER A C 1
ATOM 968 O O . SER A 1 123 ? -4.302 19.768 -9.865 1.00 70.69 123 SER A O 1
ATOM 970 N N . GLY A 1 124 ? -3.382 20.893 -8.155 1.00 63.69 124 GLY A N 1
ATOM 971 C CA . GLY A 1 124 ? -4.640 21.382 -7.565 1.00 63.69 124 GLY A CA 1
ATOM 972 C C . GLY A 1 124 ? -5.660 22.011 -8.531 1.00 63.69 124 GLY A C 1
ATOM 973 O O . GLY A 1 124 ? -6.849 22.005 -8.235 1.00 63.69 124 GLY A O 1
ATOM 974 N N . SER A 1 125 ? -5.247 22.493 -9.709 1.00 61.19 125 SER A N 1
ATOM 975 C CA . SER A 1 125 ? -6.152 23.017 -10.747 1.00 61.19 125 SER A CA 1
ATOM 976 C C . SER A 1 125 ? -6.963 21.943 -11.488 1.00 61.19 125 SER A C 1
ATOM 978 O O . SER A 1 125 ? -7.992 22.260 -12.080 1.00 61.19 125 SER A O 1
ATOM 980 N N . GLN A 1 126 ? -6.522 20.683 -11.467 1.00 61.72 126 GLN A N 1
ATOM 981 C CA . GLN A 1 126 ? -7.188 19.548 -12.118 1.00 61.72 126 GLN A CA 1
ATOM 982 C C . GLN A 1 126 ? -7.868 18.602 -11.110 1.00 61.72 126 GLN A C 1
ATOM 984 O O . GLN A 1 126 ? -8.561 17.656 -11.498 1.00 61.72 126 GLN A O 1
ATOM 989 N N . GLN A 1 127 ? -7.708 18.861 -9.810 1.00 64.50 127 GLN A N 1
ATOM 990 C CA . GLN A 1 127 ? -8.254 18.020 -8.753 1.00 64.50 127 GLN A CA 1
ATOM 991 C C . GLN A 1 127 ? -9.785 18.168 -8.680 1.00 64.50 127 GLN A C 1
ATOM 993 O O . GLN A 1 127 ? -10.313 19.265 -8.526 1.00 64.50 127 GLN A O 1
ATOM 998 N N . GLY A 1 128 ? -10.517 17.055 -8.802 1.00 62.59 128 GLY A N 1
ATOM 999 C CA . GLY A 1 128 ? -11.988 17.036 -8.740 1.00 62.59 128 GLY A CA 1
ATOM 1000 C C . GLY A 1 128 ? -12.717 17.307 -10.065 1.00 62.59 128 GLY A C 1
ATOM 1001 O O . GLY A 1 128 ? -13.945 17.282 -10.089 1.00 62.59 128 GLY A O 1
ATOM 1002 N N . VAL A 1 129 ? -11.997 17.500 -11.179 1.00 63.12 129 VAL A N 1
ATOM 1003 C CA . VAL A 1 129 ? -12.604 17.720 -12.511 1.00 63.12 129 VAL A CA 1
ATOM 1004 C C . VAL A 1 129 ? -13.268 16.447 -13.060 1.00 63.12 129 VAL A C 1
ATOM 1006 O O . VAL A 1 129 ? -14.221 16.517 -13.836 1.00 63.12 129 VAL A O 1
ATOM 1009 N N . LYS A 1 130 ? -12.802 15.265 -12.640 1.00 71.00 130 LYS A N 1
ATOM 1010 C CA . LYS A 1 130 ? -13.345 13.965 -13.050 1.00 71.00 130 LYS A CA 1
ATOM 1011 C C . LYS A 1 130 ? -13.554 13.062 -11.843 1.00 71.00 130 LYS A C 1
ATOM 1013 O O . LYS A 1 130 ? -12.670 12.922 -11.003 1.00 71.00 130 LYS A O 1
ATOM 1018 N N . ARG A 1 131 ? -14.715 12.405 -11.790 1.00 83.88 131 ARG A N 1
ATOM 1019 C CA . ARG A 1 131 ? -14.971 11.334 -10.825 1.00 83.88 131 ARG A CA 1
ATOM 1020 C C . ARG A 1 131 ? -14.160 10.105 -11.229 1.00 83.88 131 ARG A C 1
ATOM 1022 O O . ARG A 1 131 ? -14.360 9.571 -12.318 1.00 83.88 131 ARG A O 1
ATOM 1029 N N . LEU A 1 132 ? -13.271 9.670 -10.345 1.00 90.94 132 LEU A N 1
ATOM 1030 C CA . LEU A 1 132 ? -12.492 8.452 -10.523 1.00 90.94 132 LEU A CA 1
ATOM 1031 C C . LEU A 1 132 ? -13.343 7.232 -10.151 1.00 90.94 132 LEU A C 1
ATOM 1033 O O . LEU A 1 132 ? -13.938 7.166 -9.071 1.00 90.94 132 LEU A O 1
ATOM 1037 N N . GLU A 1 133 ? -13.426 6.271 -11.068 1.00 93.06 133 GLU A N 1
ATOM 1038 C CA . GLU A 1 133 ? -14.217 5.053 -10.907 1.00 93.06 133 GLU A CA 1
ATOM 1039 C C . GLU A 1 133 ? -13.367 3.814 -11.161 1.00 93.06 133 GLU A C 1
ATOM 1041 O O . GLU A 1 133 ? -12.488 3.810 -12.016 1.00 93.06 133 GLU A O 1
ATOM 1046 N N . ILE A 1 134 ? -13.659 2.755 -10.411 1.00 94.62 134 ILE A N 1
ATOM 1047 C CA . ILE A 1 134 ? -12.965 1.473 -10.507 1.00 94.62 134 ILE A CA 1
ATOM 1048 C C . ILE A 1 134 ? -13.549 0.717 -11.695 1.00 94.62 134 ILE A C 1
ATOM 1050 O O . ILE A 1 134 ? -14.771 0.563 -11.789 1.00 94.62 134 ILE A O 1
ATOM 1054 N N . LYS A 1 135 ? -12.682 0.240 -12.581 1.00 93.69 135 LYS A N 1
ATOM 1055 C CA . LYS A 1 135 ? -13.028 -0.613 -13.717 1.00 93.69 135 LYS A CA 1
ATOM 1056 C C . LYS A 1 135 ? -12.207 -1.889 -13.678 1.00 93.69 135 LYS A C 1
ATOM 1058 O O . LYS A 1 135 ? -11.140 -1.922 -13.083 1.00 93.69 135 LYS A O 1
ATOM 1063 N N . GLN A 1 136 ? -12.708 -2.920 -14.338 1.00 91.12 136 GLN A N 1
ATOM 1064 C CA . GLN A 1 136 ? -11.987 -4.165 -14.555 1.00 91.12 136 GLN A CA 1
ATOM 1065 C C . GLN A 1 136 ? -11.514 -4.192 -16.011 1.00 91.12 136 GLN A C 1
ATOM 1067 O O . GLN A 1 136 ? -12.295 -3.851 -16.904 1.00 91.12 136 GLN A O 1
ATOM 1072 N N . ASP A 1 137 ? -10.242 -4.509 -16.247 1.00 86.94 137 ASP A N 1
ATOM 1073 C CA . ASP A 1 137 ? -9.725 -4.712 -17.602 1.00 86.94 137 ASP A CA 1
ATOM 1074 C C . ASP A 1 137 ? -10.069 -6.115 -18.139 1.00 86.94 137 ASP A C 1
ATOM 1076 O O . ASP A 1 137 ? -10.718 -6.921 -17.466 1.00 86.94 137 ASP A O 1
ATOM 1080 N N . GLY A 1 138 ? -9.681 -6.390 -19.389 1.00 84.38 138 GLY A N 1
ATOM 1081 C CA . GLY A 1 138 ? -9.968 -7.665 -20.054 1.00 84.38 138 GLY A CA 1
ATOM 1082 C C . GLY A 1 138 ? -9.284 -8.879 -19.415 1.00 84.38 138 GLY A C 1
ATOM 1083 O O . GLY A 1 138 ? -9.727 -10.000 -19.642 1.00 84.38 138 GLY A O 1
ATOM 1084 N N . GLU A 1 139 ? -8.253 -8.657 -18.599 1.00 81.81 139 GLU A N 1
ATOM 1085 C CA . GLU A 1 139 ? -7.515 -9.692 -17.863 1.00 81.81 139 GLU A CA 1
ATOM 1086 C C . GLU A 1 139 ? -8.069 -9.887 -16.444 1.00 81.81 139 GLU A C 1
ATOM 1088 O O . GLU A 1 139 ? -7.601 -10.734 -15.688 1.00 81.81 139 GLU A O 1
ATOM 1093 N N . GLY A 1 140 ? -9.101 -9.126 -16.072 1.00 82.56 140 GLY A N 1
ATOM 1094 C CA . GLY A 1 140 ? -9.741 -9.216 -14.769 1.00 82.56 140 GLY A CA 1
ATOM 1095 C C . GLY A 1 140 ? -9.107 -8.330 -13.692 1.00 82.56 140 GLY A C 1
ATOM 1096 O O . GLY A 1 140 ? -9.593 -8.342 -12.556 1.00 82.56 140 GLY A O 1
ATOM 1097 N N . MET A 1 141 ? -8.092 -7.531 -14.030 1.00 85.25 141 MET A N 1
ATOM 1098 C CA . MET A 1 141 ? -7.388 -6.649 -13.103 1.00 85.25 141 MET A CA 1
ATOM 1099 C C . MET A 1 141 ? -8.167 -5.343 -12.891 1.00 85.25 141 MET A C 1
ATOM 1101 O O . MET A 1 141 ? -8.643 -4.698 -13.832 1.00 85.25 141 MET A O 1
ATOM 1105 N N . HIS A 1 142 ? -8.311 -4.933 -11.631 1.00 89.81 142 HIS A N 1
ATOM 1106 C CA . HIS A 1 142 ? -9.079 -3.739 -11.276 1.00 89.81 142 HIS A CA 1
ATOM 1107 C C . HIS A 1 142 ? -8.191 -2.496 -11.359 1.00 89.81 142 HIS A C 1
ATOM 1109 O O . HIS A 1 142 ? -7.104 -2.467 -10.804 1.00 89.81 142 HIS A O 1
ATOM 1115 N N . HIS A 1 143 ? -8.611 -1.439 -12.035 1.00 91.31 143 HIS A N 1
ATOM 1116 C CA . HIS A 1 143 ? -7.832 -0.209 -12.169 1.00 91.31 143 HIS A CA 1
ATOM 1117 C C . HIS A 1 143 ? -8.743 1.016 -12.106 1.00 91.31 143 HIS A C 1
ATOM 1119 O O . HIS A 1 143 ? -9.971 0.908 -12.131 1.00 91.31 143 HIS A O 1
ATOM 1125 N N . VAL A 1 144 ? -8.137 2.196 -12.013 1.00 93.31 144 VAL A N 1
ATOM 1126 C CA . VAL A 1 144 ? -8.848 3.473 -11.930 1.00 93.31 144 VAL A CA 1
ATOM 1127 C C . VAL A 1 144 ? -8.439 4.329 -13.128 1.00 93.31 144 VAL A C 1
ATOM 1129 O O . VAL A 1 144 ? -7.427 5.022 -13.062 1.00 93.31 144 VAL A O 1
ATOM 1132 N N . PRO A 1 145 ? -9.182 4.291 -14.250 1.00 91.25 145 PRO A N 1
ATOM 1133 C CA . PRO A 1 145 ? -8.854 5.110 -15.409 1.00 91.25 145 PRO A CA 1
ATOM 1134 C C . PRO A 1 145 ? -8.796 6.597 -15.055 1.00 91.25 145 PRO A C 1
ATOM 1136 O O . PRO A 1 145 ? -9.742 7.144 -14.482 1.00 91.25 145 PRO A O 1
ATOM 1139 N N . GLY A 1 146 ? -7.718 7.257 -15.471 1.00 89.44 146 GLY A N 1
ATOM 1140 C CA . GLY A 1 146 ? -7.479 8.674 -15.197 1.00 89.44 146 GLY A CA 1
ATOM 1141 C C . GLY A 1 146 ? -6.724 8.951 -13.898 1.00 89.44 146 GLY A C 1
ATOM 1142 O O . GLY A 1 146 ? -6.496 10.120 -13.611 1.00 89.44 146 GLY A O 1
ATOM 1143 N N . LEU A 1 147 ? -6.340 7.912 -13.149 1.00 92.06 147 LEU A N 1
ATOM 1144 C CA . LEU A 1 147 ? -5.324 8.022 -12.108 1.00 92.06 147 LEU A CA 1
ATOM 1145 C C . LEU A 1 147 ? -3.948 8.225 -12.759 1.00 92.06 147 LEU A C 1
ATOM 1147 O O . LEU A 1 147 ? -3.641 7.599 -13.774 1.00 92.06 147 LEU A O 1
ATOM 1151 N N . VAL A 1 148 ? -3.134 9.108 -12.193 1.00 93.94 148 VAL A N 1
ATOM 1152 C CA . VAL A 1 148 ? -1.760 9.346 -12.629 1.00 93.94 148 VAL A CA 1
ATOM 1153 C C . VAL A 1 148 ? -0.902 8.131 -12.292 1.00 93.94 148 VAL A C 1
ATOM 1155 O O . VAL A 1 148 ? -0.822 7.702 -11.140 1.00 93.94 148 VAL A O 1
ATOM 1158 N N . GLU A 1 149 ? -0.225 7.607 -13.308 1.00 94.81 149 GLU A N 1
ATOM 1159 C CA . GLU A 1 149 ? 0.795 6.565 -13.198 1.00 94.81 149 GLU A CA 1
ATOM 1160 C C . GLU A 1 149 ? 2.159 7.220 -13.459 1.00 94.81 149 GLU A C 1
ATOM 1162 O O . GLU A 1 149 ? 2.565 7.425 -14.604 1.00 94.81 149 GLU A O 1
ATOM 1167 N N . ALA A 1 150 ? 2.849 7.633 -12.394 1.00 96.19 150 ALA A N 1
ATOM 1168 C CA . ALA A 1 150 ? 4.169 8.241 -12.507 1.00 96.19 150 ALA A CA 1
ATOM 1169 C C . ALA A 1 150 ? 5.209 7.144 -12.757 1.00 96.19 150 ALA A C 1
ATOM 1171 O O . ALA A 1 150 ? 5.479 6.331 -11.873 1.00 96.19 150 ALA A O 1
ATOM 1172 N N . HIS A 1 151 ? 5.782 7.104 -13.958 1.00 97.25 151 HIS A N 1
ATOM 1173 C CA . HIS A 1 151 ? 6.891 6.204 -14.263 1.00 97.25 151 HIS A CA 1
ATOM 1174 C C . HIS A 1 151 ? 8.137 6.608 -13.479 1.00 97.25 151 HIS A C 1
ATOM 1176 O O . HIS A 1 151 ? 8.499 7.784 -13.458 1.00 97.25 151 HIS A O 1
ATOM 1182 N N . VAL A 1 152 ? 8.777 5.626 -12.848 1.00 97.25 152 VAL A N 1
ATOM 1183 C CA . VAL A 1 152 ? 9.931 5.837 -11.970 1.00 97.25 152 VAL A CA 1
ATOM 1184 C C . VAL A 1 152 ? 11.048 4.860 -12.316 1.00 97.25 152 VAL A C 1
ATOM 1186 O O . VAL A 1 152 ? 10.805 3.678 -12.550 1.00 97.25 152 VAL A O 1
ATOM 1189 N N . ASN A 1 153 ? 12.283 5.352 -12.328 1.00 95.12 153 ASN A N 1
ATOM 1190 C CA . ASN A 1 153 ? 13.471 4.581 -12.713 1.00 95.12 153 ASN A CA 1
ATOM 1191 C C . ASN A 1 153 ? 14.451 4.380 -11.554 1.00 95.12 153 ASN A C 1
ATOM 1193 O O . ASN A 1 153 ? 15.417 3.632 -11.677 1.00 95.12 153 ASN A O 1
ATOM 1197 N N . ASN A 1 154 ? 14.244 5.076 -10.438 1.00 94.62 154 ASN A N 1
ATOM 1198 C CA . ASN A 1 154 ? 15.107 5.014 -9.266 1.00 94.62 154 ASN A CA 1
ATOM 1199 C C . ASN A 1 154 ? 14.351 5.450 -8.003 1.00 94.62 154 ASN A C 1
ATOM 1201 O O . ASN A 1 154 ? 13.267 6.033 -8.066 1.00 94.62 154 ASN A O 1
ATOM 1205 N N . MET A 1 155 ? 14.973 5.206 -6.849 1.00 94.00 155 MET A N 1
ATOM 1206 C CA . MET A 1 155 ? 14.386 5.508 -5.544 1.00 94.00 155 MET A CA 1
ATOM 1207 C C . MET A 1 155 ? 14.133 7.009 -5.312 1.00 94.00 155 MET A C 1
ATOM 1209 O O . MET A 1 155 ? 13.202 7.362 -4.592 1.00 94.00 155 MET A O 1
ATOM 1213 N N . ASN A 1 156 ? 14.901 7.907 -5.942 1.00 94.12 156 ASN A N 1
ATOM 1214 C CA . ASN A 1 156 ? 14.673 9.350 -5.801 1.00 94.12 156 ASN A CA 1
ATOM 1215 C C . ASN A 1 156 ? 13.353 9.765 -6.465 1.00 94.12 156 ASN A C 1
ATOM 1217 O O . ASN A 1 156 ? 12.570 10.493 -5.864 1.00 94.12 156 ASN A O 1
ATOM 1221 N N . GLU A 1 157 ? 13.074 9.269 -7.673 1.00 96.00 157 GLU A N 1
ATOM 1222 C CA . GLU A 1 157 ? 11.816 9.539 -8.387 1.00 96.00 157 GLU A CA 1
ATOM 1223 C C . GLU A 1 157 ? 10.601 8.978 -7.635 1.00 96.00 157 GLU A C 1
ATOM 1225 O O . GLU A 1 157 ? 9.575 9.651 -7.515 1.00 96.00 157 GLU A O 1
ATOM 1230 N N . VAL A 1 158 ? 10.737 7.778 -7.060 1.00 93.75 158 VAL A N 1
ATOM 1231 C CA . VAL A 1 158 ? 9.726 7.190 -6.167 1.00 93.75 158 VAL A CA 1
ATOM 1232 C C . VAL A 1 158 ? 9.466 8.105 -4.978 1.00 93.75 158 VAL A C 1
ATOM 1234 O O . VAL A 1 158 ? 8.317 8.433 -4.681 1.00 93.75 158 VAL A O 1
ATOM 1237 N N . TRP A 1 159 ? 10.530 8.530 -4.297 1.00 90.75 159 TRP A N 1
ATOM 1238 C CA . TRP A 1 159 ? 10.417 9.355 -3.104 1.00 90.75 159 TRP A CA 1
ATOM 1239 C C . TRP A 1 159 ? 9.762 10.708 -3.396 1.00 90.75 159 TRP A C 1
ATOM 1241 O O . TRP A 1 159 ? 8.898 11.154 -2.642 1.00 90.75 159 TRP A O 1
ATOM 1251 N N . GLU A 1 160 ? 10.095 11.331 -4.525 1.00 92.56 160 GLU A N 1
ATOM 1252 C CA . GLU A 1 160 ? 9.454 12.566 -4.980 1.00 92.56 160 GLU A CA 1
ATOM 1253 C C . GLU A 1 160 ? 7.952 12.390 -5.251 1.00 92.56 160 GLU A C 1
ATOM 1255 O O . GLU A 1 160 ? 7.154 13.258 -4.874 1.00 92.56 160 GLU A O 1
ATOM 1260 N N . ALA A 1 161 ? 7.537 11.256 -5.827 1.00 93.44 161 ALA A N 1
ATOM 1261 C CA . ALA A 1 161 ? 6.123 10.943 -6.029 1.00 93.44 161 ALA A CA 1
ATOM 1262 C C . ALA A 1 161 ? 5.384 10.754 -4.691 1.00 93.44 161 ALA A C 1
ATOM 1264 O O . ALA A 1 161 ? 4.332 11.360 -4.468 1.00 93.44 161 ALA A O 1
ATOM 1265 N N . LEU A 1 162 ? 5.955 9.977 -3.762 1.00 90.50 162 LEU A N 1
ATOM 1266 C CA . LEU A 1 162 ? 5.381 9.769 -2.427 1.00 90.50 162 LEU A CA 1
ATOM 1267 C C . LEU A 1 162 ? 5.269 11.086 -1.646 1.00 90.50 162 LEU A C 1
ATOM 1269 O O . LEU A 1 162 ? 4.224 11.373 -1.058 1.00 90.50 162 LEU A O 1
ATOM 1273 N N . ARG A 1 163 ? 6.310 11.927 -1.693 1.00 88.31 163 ARG A N 1
ATOM 1274 C CA . ARG A 1 163 ? 6.339 13.239 -1.032 1.00 88.31 163 ARG A CA 1
ATOM 1275 C C . ARG A 1 163 ? 5.306 14.195 -1.619 1.00 88.31 163 ARG A C 1
ATOM 1277 O O . ARG A 1 163 ? 4.615 14.879 -0.866 1.00 88.31 163 ARG A O 1
ATOM 1284 N N . THR A 1 164 ? 5.173 14.228 -2.945 1.00 90.25 164 THR A N 1
ATOM 1285 C CA . THR A 1 164 ? 4.118 14.991 -3.629 1.00 90.25 164 THR A CA 1
ATOM 1286 C C . THR A 1 164 ? 2.739 14.594 -3.106 1.00 90.25 164 THR A C 1
ATOM 1288 O O . THR A 1 164 ? 1.967 15.464 -2.700 1.00 90.25 164 THR A O 1
ATOM 1291 N N . GLY A 1 165 ? 2.461 13.289 -3.030 1.00 89.19 165 GLY A N 1
ATOM 1292 C CA . GLY A 1 165 ? 1.184 12.785 -2.532 1.00 89.19 165 GLY A CA 1
ATOM 1293 C C . GLY A 1 165 ? 0.927 13.111 -1.057 1.00 89.19 165 GLY A C 1
ATOM 1294 O O . GLY A 1 165 ? -0.166 13.556 -0.705 1.00 89.19 165 GLY A O 1
ATOM 1295 N N . SER A 1 166 ? 1.944 12.966 -0.201 1.00 84.75 166 SER A N 1
ATOM 1296 C CA . SER A 1 166 ? 1.860 13.313 1.226 1.00 84.75 166 SER A CA 1
ATOM 1297 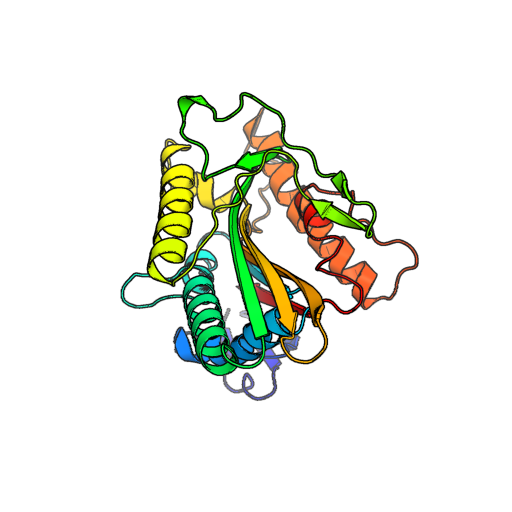C C . SER A 1 166 ? 1.564 14.808 1.432 1.00 84.75 166 SER A C 1
ATOM 1299 O O . SER A 1 166 ? 0.651 15.178 2.175 1.00 84.75 166 SER A O 1
ATOM 1301 N N . ASN A 1 167 ? 2.237 15.683 0.677 1.00 84.62 167 ASN A N 1
ATOM 1302 C CA . ASN A 1 167 ? 1.984 17.125 0.705 1.00 84.62 167 ASN A CA 1
ATOM 1303 C C . ASN A 1 167 ? 0.568 17.477 0.225 1.00 84.62 167 ASN A C 1
ATOM 1305 O O . ASN A 1 167 ? -0.108 18.299 0.847 1.00 84.62 167 ASN A O 1
ATOM 1309 N N . ALA A 1 168 ? 0.092 16.848 -0.854 1.00 84.81 168 ALA A N 1
ATOM 1310 C CA . ALA A 1 168 ? -1.264 17.060 -1.357 1.00 84.81 168 ALA A CA 1
ATOM 1311 C C . ALA A 1 168 ? -2.329 16.652 -0.322 1.00 84.81 168 ALA A C 1
ATOM 1313 O O . ALA A 1 168 ? -3.298 17.388 -0.111 1.00 84.81 168 ALA A O 1
ATOM 1314 N N . ARG A 1 169 ? -2.112 15.531 0.379 1.00 83.62 169 ARG A N 1
ATOM 1315 C CA . ARG A 1 169 ? -2.978 15.055 1.471 1.00 83.62 169 ARG A CA 1
ATOM 1316 C C . ARG A 1 169 ? -3.019 16.038 2.647 1.00 83.62 169 ARG A C 1
ATOM 1318 O O . ARG A 1 169 ? -4.081 16.230 3.236 1.00 83.62 169 ARG A O 1
ATOM 1325 N N . ALA A 1 170 ? -1.898 16.686 2.974 1.00 74.75 170 ALA A N 1
ATOM 1326 C CA . ALA A 1 170 ? -1.827 17.674 4.054 1.00 74.75 170 ALA A CA 1
ATOM 1327 C C . ALA A 1 170 ? -2.561 18.986 3.708 1.00 74.75 170 ALA A C 1
ATOM 1329 O O . ALA A 1 170 ? -3.356 19.482 4.510 1.00 74.75 170 ALA A O 1
ATOM 1330 N N . VAL A 1 171 ? -2.336 19.527 2.503 1.00 64.88 171 VAL A N 1
ATOM 1331 C CA . VAL A 1 171 ? -2.894 20.821 2.049 1.00 64.88 171 VAL A CA 1
ATOM 1332 C C . VAL A 1 171 ? -4.414 20.780 1.862 1.00 64.88 171 VAL A C 1
ATOM 1334 O O . VAL A 1 171 ? -5.081 21.799 2.035 1.00 64.88 171 VAL A O 1
ATOM 1337 N N . GLY A 1 172 ? -4.992 19.612 1.566 1.00 58.84 172 GLY A N 1
ATOM 1338 C CA . GLY A 1 172 ? -6.442 19.431 1.433 1.00 58.84 172 GLY A CA 1
ATOM 1339 C C . GLY A 1 172 ? -7.252 19.676 2.714 1.00 58.84 172 GLY A C 1
ATOM 1340 O O . GLY A 1 172 ? -8.478 19.575 2.676 1.00 58.84 172 GLY A O 1
ATOM 1341 N N . SER A 1 173 ? -6.602 20.002 3.837 1.00 52.16 173 SER A N 1
ATOM 1342 C CA . SER A 1 173 ? -7.233 20.099 5.147 1.00 52.16 173 SER A CA 1
ATOM 1343 C C . SER A 1 173 ? -6.786 21.328 5.940 1.00 52.16 173 SER A C 1
ATOM 1345 O O . SER A 1 173 ? -5.611 21.674 5.996 1.00 52.16 173 SER A O 1
ATOM 1347 N N . THR A 1 174 ? -7.731 21.974 6.625 1.00 46.94 174 THR A N 1
ATOM 1348 C CA . THR A 1 174 ? -7.451 23.034 7.611 1.00 46.94 174 THR A CA 1
ATOM 1349 C C . THR A 1 174 ? -6.830 22.490 8.903 1.00 46.94 174 THR A C 1
ATOM 1351 O O . THR A 1 174 ? -6.374 23.269 9.736 1.00 46.94 174 THR A O 1
ATOM 1354 N N . ASN A 1 175 ? -6.801 21.161 9.071 1.00 56.06 175 ASN A N 1
ATOM 1355 C CA . ASN A 1 175 ? -6.225 20.461 10.213 1.00 56.06 175 ASN A CA 1
ATOM 1356 C C . ASN A 1 175 ? -5.672 19.086 9.773 1.00 56.06 175 ASN A C 1
ATOM 1358 O O . ASN A 1 175 ? -6.395 18.088 9.769 1.00 56.06 175 ASN A O 1
ATOM 1362 N N . ALA A 1 176 ? -4.391 19.038 9.388 1.00 54.72 176 ALA A N 1
ATOM 1363 C CA . ALA A 1 176 ? -3.737 17.863 8.790 1.00 54.72 176 ALA A CA 1
ATOM 1364 C C . ALA A 1 176 ? -3.873 16.567 9.614 1.00 54.72 176 ALA A C 1
ATOM 1366 O O . ALA A 1 176 ? -4.087 15.498 9.043 1.00 54.72 176 ALA A O 1
ATOM 1367 N N . ASN A 1 177 ? -3.845 16.665 10.949 1.00 55.53 177 ASN A N 1
ATOM 1368 C CA . ASN A 1 177 ? -4.006 15.514 11.848 1.00 55.53 177 ASN A CA 1
ATOM 1369 C C . ASN A 1 177 ? -5.435 14.946 11.857 1.00 55.53 177 ASN A C 1
ATOM 1371 O O . ASN A 1 177 ? -5.642 13.758 12.113 1.00 55.53 177 ASN A O 1
ATOM 1375 N N . GLU A 1 178 ? -6.436 15.784 11.588 1.00 63.47 178 GLU A N 1
ATOM 1376 C CA . GLU A 1 178 ? -7.823 15.338 11.503 1.00 63.47 178 GLU A CA 1
ATOM 1377 C C . GLU A 1 178 ? -8.131 14.704 10.139 1.00 63.47 178 GLU A C 1
ATOM 1379 O O . GLU A 1 178 ? -8.945 13.793 10.054 1.00 63.47 178 GLU A O 1
ATOM 1384 N N . HIS A 1 179 ? -7.475 15.141 9.065 1.00 68.38 179 HIS A N 1
ATOM 1385 C CA . HIS A 1 179 ? -7.726 14.582 7.738 1.00 68.38 179 HIS A CA 1
ATOM 1386 C C . HIS A 1 179 ? -7.054 13.221 7.540 1.00 68.38 179 HIS A C 1
ATOM 1388 O O . HIS A 1 179 ? -7.694 12.283 7.063 1.00 68.38 179 HIS A O 1
ATOM 1394 N N . SER A 1 180 ? -5.802 13.061 7.984 1.00 73.56 180 SER A N 1
ATOM 1395 C CA . SER A 1 180 ? -5.089 11.782 7.871 1.00 73.56 180 SER A CA 1
ATOM 1396 C C . SER A 1 180 ? -5.772 10.653 8.650 1.00 73.56 180 SER A C 1
ATOM 1398 O O . SER A 1 180 ? -5.817 9.522 8.174 1.00 73.56 180 SER A O 1
ATOM 1400 N N . SER A 1 181 ? -6.401 10.964 9.787 1.00 78.62 181 SER A N 1
ATOM 1401 C CA . SER A 1 181 ? -7.203 10.012 10.569 1.00 78.62 181 SER A CA 1
ATOM 1402 C C . SER A 1 181 ? -8.521 9.607 9.901 1.00 78.62 181 SER A C 1
ATOM 1404 O O . SER A 1 181 ? -9.151 8.640 10.327 1.00 78.62 181 SER A O 1
ATOM 1406 N N . ARG A 1 182 ? -8.944 10.310 8.845 1.00 83.50 182 ARG A N 1
ATOM 1407 C CA . ARG A 1 182 ? -10.275 10.184 8.230 1.00 83.50 182 ARG A CA 1
ATOM 1408 C C . ARG A 1 182 ? -10.246 9.745 6.765 1.00 83.50 182 ARG A C 1
ATOM 1410 O O . ARG A 1 182 ? -11.299 9.502 6.183 1.00 83.50 182 ARG A O 1
ATOM 1417 N N . SER A 1 183 ? -9.069 9.600 6.168 1.00 89.06 183 SER A N 1
ATOM 1418 C CA . SER A 1 183 ? -8.876 9.130 4.791 1.00 89.06 183 SER A CA 1
ATOM 1419 C C . SER A 1 183 ? -7.899 7.956 4.764 1.00 89.06 183 SER A C 1
ATOM 1421 O O . SER A 1 183 ? -6.875 8.022 5.445 1.00 89.06 183 SER A O 1
ATOM 1423 N N . HIS A 1 184 ? -8.132 6.956 3.915 1.00 93.44 184 HIS A N 1
ATOM 1424 C CA . HIS A 1 184 ? -7.121 5.925 3.639 1.00 93.44 184 HIS A CA 1
ATOM 1425 C C . HIS A 1 184 ? -6.121 6.462 2.624 1.00 93.44 184 HIS A C 1
ATOM 1427 O O . HIS A 1 184 ? -6.536 6.827 1.525 1.00 93.44 184 HIS A O 1
ATOM 1433 N N . CYS A 1 185 ? -4.837 6.501 2.969 1.00 94.00 185 CYS A N 1
ATOM 1434 C CA . CYS A 1 185 ? -3.771 6.813 2.020 1.00 94.00 185 CYS A CA 1
ATOM 1435 C C . CYS A 1 185 ? -3.255 5.529 1.395 1.00 94.00 185 CYS A C 1
ATOM 1437 O O . CYS A 1 185 ? -3.022 4.542 2.092 1.00 94.00 185 CYS A O 1
ATOM 1439 N N . ILE A 1 186 ? -3.110 5.542 0.078 1.00 95.88 186 ILE A N 1
ATOM 1440 C CA . ILE A 1 186 ? -2.751 4.372 -0.702 1.00 95.88 186 ILE A CA 1
ATOM 1441 C C . ILE A 1 186 ? -1.636 4.772 -1.661 1.00 95.88 186 ILE A C 1
ATOM 1443 O O . ILE A 1 186 ? -1.787 5.697 -2.464 1.00 95.88 186 ILE A O 1
ATOM 1447 N N . HIS A 1 187 ? -0.540 4.025 -1.622 1.00 96.25 187 HIS A N 1
ATOM 1448 C CA . HIS A 1 187 ? 0.444 4.001 -2.692 1.00 96.25 187 HIS A CA 1
ATOM 1449 C C . HIS A 1 187 ? 0.272 2.700 -3.469 1.00 96.25 187 HIS A C 1
ATOM 1451 O O . HIS A 1 187 ? 0.281 1.612 -2.891 1.00 96.25 187 HIS A O 1
ATOM 1457 N N . CYS A 1 188 ? 0.083 2.820 -4.777 1.00 96.81 188 CYS A N 1
ATOM 1458 C CA . CYS A 1 188 ? 0.005 1.695 -5.692 1.00 96.81 188 CYS A CA 1
ATOM 1459 C C . CYS A 1 188 ? 1.260 1.696 -6.551 1.00 96.81 188 CYS A C 1
ATOM 1461 O O . CYS A 1 188 ? 1.507 2.654 -7.281 1.00 96.81 188 CYS A O 1
ATOM 1463 N N . VAL A 1 189 ? 2.031 0.620 -6.479 1.00 97.56 189 VAL A N 1
ATOM 1464 C CA . VAL A 1 189 ? 3.210 0.408 -7.314 1.00 97.56 189 VAL A CA 1
ATOM 1465 C C . VAL A 1 189 ? 2.862 -0.693 -8.298 1.00 97.56 189 VAL A C 1
ATOM 1467 O O . VAL A 1 189 ? 2.629 -1.833 -7.898 1.00 97.56 189 VAL A O 1
ATOM 1470 N N . MET A 1 190 ? 2.775 -0.349 -9.578 1.00 97.06 190 MET A N 1
ATOM 1471 C CA . MET A 1 190 ? 2.574 -1.329 -10.638 1.00 97.06 190 MET A CA 1
ATOM 1472 C C . MET A 1 190 ? 3.925 -1.722 -11.214 1.00 97.06 190 MET A C 1
ATOM 1474 O O . MET A 1 190 ? 4.730 -0.862 -11.580 1.00 97.06 190 MET A O 1
ATOM 1478 N N . VAL A 1 191 ? 4.137 -3.029 -11.305 1.00 97.94 191 VAL A N 1
ATOM 1479 C CA . VAL A 1 191 ? 5.361 -3.632 -11.817 1.00 97.94 191 VAL A CA 1
ATOM 1480 C C . VAL A 1 191 ? 5.013 -4.454 -13.044 1.00 97.94 191 VAL A C 1
ATOM 1482 O O . VAL A 1 191 ? 4.121 -5.303 -13.001 1.00 97.94 191 VAL A O 1
ATOM 1485 N N . LYS A 1 192 ? 5.723 -4.206 -14.141 1.00 97.88 192 LYS A N 1
ATOM 1486 C CA . LYS A 1 192 ? 5.742 -5.090 -15.307 1.00 97.88 192 LYS A CA 1
ATOM 1487 C C . LYS A 1 192 ? 7.141 -5.663 -15.444 1.00 97.88 192 LYS A C 1
ATOM 1489 O O . LYS A 1 192 ? 8.099 -4.896 -15.470 1.00 97.88 192 LYS A O 1
ATOM 1494 N N . GLY A 1 193 ? 7.260 -6.982 -15.496 1.00 98.06 193 GLY A N 1
ATOM 1495 C CA . GLY A 1 193 ? 8.523 -7.680 -15.725 1.00 98.06 193 GLY A CA 1
ATOM 1496 C C . GLY A 1 193 ? 8.525 -8.341 -17.097 1.00 98.06 193 GLY A C 1
ATOM 1497 O O . GLY A 1 193 ? 7.515 -8.904 -17.493 1.00 98.06 193 GLY A O 1
ATOM 1498 N N . GLU A 1 194 ? 9.645 -8.295 -17.807 1.00 98.38 194 GLU A N 1
ATOM 1499 C CA . GLU A 1 194 ? 9.883 -9.018 -19.060 1.00 98.38 194 GLU A CA 1
ATOM 1500 C C . GLU A 1 194 ? 11.157 -9.852 -18.901 1.00 98.38 194 GLU A C 1
ATOM 1502 O O . GLU A 1 194 ? 12.254 -9.311 -18.734 1.00 98.38 194 GLU A O 1
ATOM 1507 N N . ASN A 1 195 ? 11.027 -11.176 -18.937 1.00 97.81 195 ASN A N 1
ATOM 1508 C CA . ASN A 1 195 ? 12.169 -12.080 -18.889 1.00 97.81 195 ASN A CA 1
ATOM 1509 C C . ASN A 1 195 ? 12.930 -12.036 -20.223 1.00 97.81 195 ASN A C 1
ATOM 1511 O O . ASN A 1 195 ? 12.401 -12.377 -21.279 1.00 97.81 195 ASN A O 1
ATOM 1515 N N . LEU A 1 196 ? 14.204 -11.648 -20.171 1.00 97.75 196 LEU A N 1
ATOM 1516 C CA . LEU A 1 196 ? 15.032 -11.394 -21.351 1.00 97.75 196 LEU A CA 1
ATOM 1517 C C . LEU A 1 196 ? 15.452 -12.669 -22.100 1.00 97.75 196 LEU A C 1
ATOM 1519 O O . LEU A 1 196 ? 15.928 -12.578 -23.230 1.00 97.75 196 LEU A O 1
ATOM 1523 N N . LEU A 1 197 ? 15.297 -13.849 -21.490 1.00 96.56 197 LEU A N 1
ATOM 1524 C CA . LEU A 1 197 ? 15.645 -15.130 -22.111 1.00 96.56 197 LEU A CA 1
ATOM 1525 C C . LEU A 1 197 ? 14.507 -15.702 -22.960 1.00 96.56 197 LEU A C 1
ATOM 1527 O O . LEU A 1 197 ? 14.769 -16.272 -24.018 1.00 96.56 197 LEU A O 1
ATOM 1531 N N . ASN A 1 198 ? 13.263 -15.597 -22.487 1.00 96.88 198 ASN A N 1
ATOM 1532 C CA . ASN A 1 198 ? 12.099 -16.239 -23.111 1.00 96.88 198 ASN A CA 1
ATOM 1533 C C . ASN A 1 198 ? 10.990 -15.255 -23.537 1.00 96.88 198 ASN A C 1
ATOM 1535 O O . ASN A 1 198 ? 10.050 -15.679 -24.204 1.00 96.88 198 ASN A O 1
ATOM 1539 N N . GLY A 1 199 ? 11.097 -13.968 -23.186 1.00 96.88 199 GLY A N 1
ATOM 1540 C CA . GLY A 1 199 ? 10.101 -12.935 -23.485 1.00 96.88 199 GLY A CA 1
ATOM 1541 C C . GLY A 1 199 ? 8.821 -13.027 -22.649 1.00 96.88 199 GLY A C 1
ATOM 1542 O O . GLY A 1 199 ? 7.823 -12.407 -23.003 1.00 96.88 199 GLY A O 1
ATOM 1543 N N . GLU A 1 200 ? 8.807 -13.825 -21.578 1.00 97.06 200 GLU A N 1
ATOM 1544 C CA . GLU A 1 200 ? 7.647 -13.956 -20.697 1.00 97.06 200 GLU A CA 1
ATOM 1545 C C . GLU A 1 200 ? 7.417 -12.666 -19.908 1.00 97.06 200 GLU A C 1
ATOM 1547 O O . GLU A 1 200 ? 8.341 -12.136 -19.283 1.00 97.06 200 GLU A O 1
ATOM 1552 N N . CYS A 1 201 ? 6.175 -12.178 -19.928 1.00 96.62 201 CYS A N 1
ATOM 1553 C CA . CYS A 1 201 ? 5.786 -10.952 -19.247 1.00 96.62 201 CYS A CA 1
ATOM 1554 C C . CYS A 1 201 ? 4.978 -11.249 -17.984 1.00 96.62 201 CYS A C 1
ATOM 1556 O O . CYS A 1 201 ? 4.010 -12.008 -18.021 1.00 96.62 201 CYS A O 1
ATOM 1558 N N . THR A 1 202 ? 5.322 -10.581 -16.888 1.00 95.94 202 THR A N 1
ATOM 1559 C CA . THR A 1 202 ? 4.555 -10.574 -15.641 1.00 95.94 202 THR A CA 1
ATOM 1560 C C . THR A 1 202 ? 4.011 -9.179 -15.361 1.00 95.94 202 THR A C 1
ATOM 1562 O O . THR A 1 202 ? 4.582 -8.167 -15.777 1.00 95.94 202 THR A O 1
ATOM 1565 N N . ARG A 1 203 ? 2.887 -9.113 -14.644 1.00 95.38 203 ARG A N 1
ATOM 1566 C CA . ARG A 1 203 ? 2.278 -7.860 -14.191 1.00 95.38 203 ARG A CA 1
ATOM 1567 C C . ARG A 1 203 ? 1.749 -8.043 -12.779 1.00 95.38 203 ARG A C 1
ATOM 1569 O O . ARG A 1 203 ? 0.956 -8.946 -12.541 1.00 95.38 203 ARG A O 1
ATOM 1576 N N . SER A 1 204 ? 2.144 -7.161 -11.872 1.00 96.25 204 SER A N 1
ATOM 1577 C CA . SER A 1 204 ? 1.736 -7.214 -10.470 1.00 96.25 204 SER A CA 1
ATOM 1578 C C . SER A 1 204 ? 1.518 -5.825 -9.885 1.00 96.25 204 SER A C 1
ATOM 1580 O O . SER A 1 204 ? 1.918 -4.800 -10.452 1.00 96.25 204 SER A O 1
ATOM 1582 N N . LYS A 1 205 ? 0.854 -5.797 -8.729 1.00 96.38 205 LYS A N 1
ATOM 1583 C CA . LYS A 1 205 ? 0.655 -4.598 -7.920 1.00 96.38 205 LYS A CA 1
ATOM 1584 C C . LYS A 1 205 ? 1.143 -4.807 -6.504 1.00 96.38 205 LYS A C 1
ATOM 1586 O O . LYS A 1 205 ? 0.816 -5.809 -5.876 1.00 96.38 205 LYS A O 1
ATOM 1591 N N . LEU A 1 206 ? 1.825 -3.801 -5.982 1.00 97.44 206 LEU A N 1
ATOM 1592 C CA . LEU A 1 206 ? 2.068 -3.634 -4.561 1.00 97.44 206 LEU A CA 1
ATOM 1593 C C . LEU A 1 206 ? 1.217 -2.474 -4.045 1.00 97.44 206 LEU A C 1
ATOM 1595 O O . LEU A 1 206 ? 1.357 -1.338 -4.499 1.00 97.44 206 LEU A O 1
ATOM 1599 N N . TRP A 1 207 ? 0.364 -2.767 -3.071 1.00 97.38 207 TRP A N 1
ATOM 1600 C CA . TRP A 1 207 ? -0.404 -1.770 -2.339 1.00 97.38 207 TRP A CA 1
ATOM 1601 C C . TRP A 1 207 ? 0.236 -1.521 -0.978 1.00 97.38 207 TRP A C 1
ATOM 1603 O O . TRP A 1 207 ? 0.400 -2.450 -0.192 1.00 97.38 207 TRP A O 1
ATOM 1613 N N . LEU A 1 208 ? 0.565 -0.264 -0.694 1.00 97.31 208 LEU A N 1
ATOM 1614 C CA . LEU A 1 208 ? 1.071 0.197 0.597 1.00 97.31 208 LEU A CA 1
ATOM 1615 C C . LEU A 1 208 ? 0.049 1.175 1.174 1.00 97.31 208 LEU A C 1
ATOM 1617 O O . LEU A 1 208 ? -0.174 2.242 0.600 1.00 97.31 208 LEU A O 1
ATOM 1621 N N . ILE A 1 209 ? -0.619 0.790 2.259 1.00 96.69 209 ILE A N 1
ATOM 1622 C CA . ILE A 1 209 ? -1.839 1.465 2.709 1.00 96.69 209 ILE A CA 1
ATOM 1623 C C . ILE A 1 209 ? -1.734 1.889 4.176 1.00 96.69 209 ILE A C 1
ATOM 1625 O O . ILE A 1 209 ? -1.564 1.070 5.078 1.00 96.69 209 ILE A O 1
ATOM 1629 N N . ASP A 1 210 ? -1.932 3.180 4.416 1.00 95.12 210 ASP A N 1
ATOM 1630 C CA . ASP A 1 210 ? -2.174 3.754 5.740 1.00 95.12 210 ASP A CA 1
ATOM 1631 C C . ASP A 1 210 ? -3.684 3.985 5.892 1.00 95.12 210 ASP A C 1
ATOM 1633 O O . ASP A 1 210 ? -4.253 4.904 5.290 1.00 95.12 210 ASP A O 1
ATOM 1637 N N . LEU A 1 211 ? -4.357 3.093 6.628 1.00 94.88 211 LEU A N 1
ATOM 1638 C CA . LEU A 1 211 ? -5.808 3.154 6.795 1.00 94.88 211 LEU A CA 1
ATOM 1639 C C . LEU A 1 211 ? -6.216 4.309 7.717 1.00 94.88 211 LEU A C 1
ATOM 1641 O O . LEU A 1 211 ? -5.479 4.721 8.608 1.00 94.88 211 LEU A O 1
ATOM 1645 N N . ALA A 1 212 ? -7.448 4.785 7.554 1.00 92.00 212 ALA A N 1
ATOM 1646 C CA . ALA A 1 212 ? -8.077 5.700 8.498 1.00 92.00 212 ALA A CA 1
ATOM 1647 C C . ALA A 1 212 ? -8.180 5.088 9.914 1.00 92.00 212 ALA A C 1
ATOM 1649 O O . ALA A 1 212 ? -8.084 3.871 10.106 1.00 92.00 212 ALA A O 1
ATOM 1650 N N . GLY A 1 213 ? -8.397 5.941 10.918 1.00 90.12 213 GLY A N 1
ATOM 1651 C CA . GLY A 1 213 ? -8.600 5.533 12.306 1.00 90.12 213 GLY A CA 1
ATOM 1652 C C . GLY A 1 213 ? -9.787 4.581 12.473 1.00 90.12 213 GLY A C 1
ATOM 1653 O O . GLY A 1 213 ? -10.857 4.792 11.899 1.00 90.12 213 GLY A O 1
ATOM 1654 N N . SER A 1 214 ? -9.597 3.516 13.256 1.00 87.88 214 SER A N 1
ATOM 1655 C CA . SER A 1 214 ? -10.626 2.502 13.526 1.00 87.88 214 SER A CA 1
ATOM 1656 C C . SER A 1 214 ? -11.554 2.829 14.701 1.00 87.88 214 SER A C 1
ATOM 1658 O O . SER A 1 214 ? -12.420 2.023 15.061 1.00 87.88 214 SER A O 1
ATOM 1660 N N . GLU A 1 215 ? -11.386 3.993 15.328 1.00 81.00 215 GLU A N 1
ATOM 1661 C CA . GLU A 1 215 ? -12.212 4.426 16.445 1.00 81.00 215 GLU A CA 1
ATOM 1662 C C . GLU A 1 215 ? -13.697 4.546 16.070 1.00 81.00 215 GLU A C 1
ATOM 1664 O O . GLU A 1 215 ? -14.108 5.147 15.073 1.00 81.00 215 GLU A O 1
ATOM 1669 N N . ARG A 1 216 ? -14.548 3.987 16.935 1.00 68.81 216 ARG A N 1
ATOM 1670 C CA . ARG A 1 216 ? -15.999 4.130 16.817 1.00 68.81 216 ARG A CA 1
ATOM 1671 C C . ARG A 1 216 ? -16.423 5.412 17.516 1.00 68.81 216 ARG A C 1
ATOM 1673 O O . ARG A 1 216 ? -16.263 5.530 18.727 1.00 68.81 216 ARG A O 1
ATOM 1680 N N . ILE A 1 217 ? -17.034 6.335 16.783 1.00 59.97 217 ILE A N 1
ATOM 1681 C CA . ILE A 1 217 ? -17.642 7.519 17.395 1.00 59.97 217 ILE A CA 1
ATOM 1682 C C . ILE A 1 217 ? -18.955 7.110 18.076 1.00 59.97 217 ILE A C 1
ATOM 1684 O O . ILE A 1 217 ? -19.797 6.425 17.483 1.00 59.97 217 ILE A O 1
ATOM 1688 N N . ALA A 1 218 ? -19.145 7.529 19.330 1.00 57.19 218 ALA A N 1
ATOM 1689 C CA . ALA A 1 218 ? -20.431 7.407 20.005 1.00 57.19 218 ALA A CA 1
ATOM 1690 C C . ALA A 1 218 ? -21.485 8.216 19.230 1.00 57.19 218 ALA A C 1
ATOM 1692 O O . ALA A 1 218 ? -21.271 9.382 18.911 1.00 57.19 218 ALA A O 1
ATOM 1693 N N . LYS A 1 219 ? -22.641 7.606 18.927 1.00 51.94 219 LYS A N 1
ATOM 1694 C CA . LYS A 1 219 ? -23.713 8.178 18.077 1.00 51.94 219 LYS A CA 1
ATOM 1695 C C . LYS A 1 219 ? -24.227 9.570 18.504 1.00 51.94 219 LYS A C 1
ATOM 1697 O O . LYS A 1 219 ? -25.031 10.149 17.783 1.00 51.94 219 LYS A O 1
ATOM 1702 N N . THR A 1 220 ? -23.824 10.080 19.663 1.00 51.81 220 THR A N 1
ATOM 1703 C CA . THR A 1 220 ? -24.391 11.256 20.330 1.00 51.81 220 THR A CA 1
ATOM 1704 C C . THR A 1 220 ? -23.683 12.583 20.044 1.00 51.81 220 THR A C 1
ATOM 1706 O O . THR A 1 220 ? -24.289 13.616 20.302 1.00 51.81 220 THR A O 1
ATOM 1709 N N . GLU A 1 221 ? -22.455 12.604 19.509 1.00 55.50 221 GLU A N 1
ATOM 1710 C CA . GLU A 1 221 ? -21.630 13.836 19.506 1.00 55.50 221 GLU A CA 1
ATOM 1711 C C . GLU A 1 221 ? -21.445 14.523 18.143 1.00 55.50 221 GLU A C 1
ATOM 1713 O O . GLU A 1 221 ? -20.893 15.619 18.077 1.00 55.50 221 GLU A O 1
ATOM 1718 N N . VAL A 1 222 ? -21.925 13.934 17.044 1.00 61.44 222 VAL A N 1
ATOM 1719 C CA . VAL A 1 222 ? -21.689 14.471 15.693 1.00 61.44 222 VAL A CA 1
ATOM 1720 C C . VAL A 1 222 ? -22.994 14.518 14.899 1.00 61.44 222 VAL A C 1
ATOM 1722 O O . VAL A 1 222 ? -23.663 13.500 14.735 1.00 61.44 222 VAL A O 1
ATOM 1725 N N . GLN A 1 223 ? -23.361 15.699 14.391 1.00 69.69 223 GLN A N 1
ATOM 1726 C CA . GLN A 1 223 ? -24.546 15.915 13.550 1.00 69.69 223 GLN A CA 1
ATOM 1727 C C . GLN A 1 223 ? -24.153 16.348 12.127 1.00 69.69 223 GLN A C 1
ATOM 1729 O O . GLN A 1 223 ? -23.055 16.852 11.892 1.00 69.69 223 GLN A O 1
ATOM 1734 N N . GLY A 1 224 ? -25.064 16.166 11.166 1.00 78.12 224 GLY A N 1
ATOM 1735 C CA . GLY A 1 224 ? -24.911 16.682 9.800 1.00 78.12 224 GLY A CA 1
ATOM 1736 C C . GLY A 1 224 ? -23.906 15.912 8.932 1.00 78.12 224 GLY A C 1
ATOM 1737 O O . GLY A 1 224 ? -23.839 14.684 8.973 1.00 78.12 224 GLY A O 1
ATOM 1738 N N . GLU A 1 225 ? -23.150 16.627 8.096 1.00 74.50 225 GLU A N 1
ATOM 1739 C CA . GLU A 1 225 ? -22.213 16.038 7.122 1.00 74.50 225 GLU A CA 1
ATOM 1740 C C . GLU A 1 225 ? -21.066 15.267 7.777 1.00 74.50 225 GLU A C 1
ATOM 1742 O O . GLU A 1 225 ? -20.693 14.196 7.301 1.00 74.50 225 GLU A O 1
ATOM 1747 N N . ARG A 1 226 ? -20.589 15.745 8.928 1.00 72.81 226 ARG A N 1
ATOM 1748 C CA . ARG A 1 226 ? -19.508 15.108 9.689 1.00 72.81 226 ARG A CA 1
ATOM 1749 C C . ARG A 1 226 ? -19.906 13.718 10.204 1.00 72.81 226 ARG A C 1
ATOM 1751 O O . ARG A 1 226 ? -19.064 12.833 10.285 1.00 72.81 226 ARG A O 1
ATOM 1758 N N . LEU A 1 227 ? -21.197 13.482 10.470 1.00 76.75 227 LEU A N 1
ATOM 1759 C CA . LEU A 1 227 ? -21.709 12.148 10.811 1.00 76.75 227 LEU A CA 1
ATOM 1760 C C . LEU A 1 227 ? -21.687 11.205 9.599 1.00 76.75 227 LEU A C 1
ATOM 1762 O O . LEU A 1 227 ? -21.312 10.042 9.740 1.00 76.75 227 LEU A O 1
ATOM 1766 N N . LYS A 1 228 ? -22.080 11.692 8.412 1.00 78.50 228 LYS A N 1
ATOM 1767 C CA . LYS A 1 228 ? -22.062 10.895 7.170 1.00 78.50 228 LYS A CA 1
ATOM 1768 C C . LYS A 1 228 ? -20.640 10.490 6.793 1.00 78.50 228 LYS A C 1
ATOM 1770 O O . LYS A 1 228 ? -20.401 9.341 6.441 1.00 78.50 228 LYS A O 1
ATOM 1775 N N . GLU A 1 229 ? -19.705 11.424 6.914 1.00 77.69 229 GLU A N 1
ATOM 1776 C CA . GLU A 1 229 ? -18.280 11.186 6.704 1.00 77.69 229 GLU A CA 1
ATOM 1777 C C . GLU A 1 229 ? -17.763 10.078 7.635 1.00 77.69 229 GLU A C 1
ATOM 1779 O O . GLU A 1 229 ? -17.246 9.067 7.164 1.00 77.69 229 GLU A O 1
ATOM 1784 N N . THR A 1 230 ? -17.990 10.198 8.949 1.00 76.06 230 THR A N 1
ATOM 1785 C CA . THR A 1 230 ? -17.617 9.162 9.925 1.00 76.06 230 THR A CA 1
ATOM 1786 C C . THR A 1 230 ? -18.246 7.802 9.611 1.00 76.06 230 THR A C 1
ATOM 1788 O O . THR A 1 230 ? -17.593 6.767 9.764 1.00 76.06 230 THR A O 1
ATOM 1791 N N . GLN A 1 231 ? -19.512 7.773 9.185 1.00 80.31 231 GLN A N 1
ATOM 1792 C CA . GLN A 1 231 ? -20.176 6.533 8.779 1.00 80.31 231 GLN A CA 1
ATOM 1793 C C . GLN A 1 231 ? -19.480 5.893 7.577 1.00 80.31 231 GLN A C 1
ATOM 1795 O O . GLN A 1 231 ? -19.282 4.682 7.572 1.00 80.31 231 GLN A O 1
ATOM 1800 N N . ASN A 1 232 ? -19.068 6.689 6.591 1.00 82.94 232 ASN A N 1
ATOM 1801 C CA . ASN A 1 232 ? -18.377 6.193 5.404 1.00 82.94 232 ASN A CA 1
ATOM 1802 C C . ASN A 1 232 ? -16.957 5.692 5.714 1.00 82.94 232 ASN A C 1
ATOM 1804 O O . ASN A 1 232 ? -16.562 4.644 5.204 1.00 82.94 232 ASN A O 1
ATOM 1808 N N . ILE A 1 233 ? -16.230 6.350 6.620 1.00 80.19 233 ILE A N 1
ATOM 1809 C CA . ILE A 1 233 ? -14.928 5.867 7.110 1.00 80.19 233 ILE A CA 1
ATOM 1810 C C . ILE A 1 233 ? -15.089 4.493 7.766 1.00 80.19 233 ILE A C 1
ATOM 1812 O O . ILE A 1 233 ? -14.478 3.514 7.339 1.00 80.19 233 ILE A O 1
ATOM 1816 N N . ASN A 1 234 ? -16.003 4.373 8.729 1.00 82.75 234 ASN A N 1
ATOM 1817 C CA . ASN A 1 234 ? -16.254 3.101 9.406 1.00 82.75 234 ASN A CA 1
ATOM 1818 C C . ASN A 1 234 ? -16.809 2.023 8.469 1.00 82.75 234 ASN A C 1
ATOM 1820 O O . ASN A 1 234 ? -16.527 0.839 8.661 1.00 82.75 234 ASN A O 1
ATOM 1824 N N . ARG A 1 235 ? -17.570 2.410 7.440 1.00 88.50 235 ARG A N 1
ATOM 1825 C CA . ARG A 1 235 ? -18.078 1.488 6.421 1.00 88.50 235 ARG A CA 1
ATOM 1826 C C . ARG A 1 235 ? -16.939 0.814 5.665 1.00 88.50 235 ARG A C 1
ATOM 1828 O O . ARG A 1 235 ? -16.979 -0.400 5.509 1.00 88.50 235 ARG A O 1
ATOM 1835 N N . SER A 1 236 ? -15.940 1.572 5.218 1.00 91.25 236 SER A N 1
ATOM 1836 C CA . SER A 1 236 ? -14.800 1.012 4.480 1.00 91.25 236 SER A CA 1
ATOM 1837 C C . SER A 1 236 ? -13.974 0.020 5.313 1.00 91.25 236 SER A C 1
ATOM 1839 O O . SER A 1 236 ? -13.665 -1.067 4.830 1.00 91.25 236 SER A O 1
ATOM 1841 N N . LEU A 1 237 ? -13.715 0.327 6.591 1.00 92.06 237 LEU A N 1
ATOM 1842 C CA . LEU A 1 237 ? -13.019 -0.581 7.514 1.00 92.06 237 LEU A CA 1
ATOM 1843 C C . LEU A 1 237 ? -13.856 -1.818 7.864 1.00 92.06 237 LEU A C 1
ATOM 1845 O O . LEU A 1 237 ? -13.328 -2.926 7.917 1.00 92.06 237 LEU A O 1
ATOM 1849 N N . SER A 1 238 ? -15.168 -1.649 8.060 1.00 92.00 238 SER A N 1
ATOM 1850 C CA . SER A 1 238 ? -16.080 -2.774 8.315 1.00 92.00 238 SER A CA 1
ATOM 1851 C C . SER A 1 238 ? -16.145 -3.708 7.107 1.00 92.00 238 SER A C 1
ATOM 1853 O O . SER A 1 238 ? -16.014 -4.916 7.261 1.00 92.00 238 SER A O 1
ATOM 1855 N N . ALA A 1 239 ? -16.257 -3.148 5.898 1.00 95.50 239 ALA A N 1
ATOM 1856 C CA . ALA A 1 239 ? -16.246 -3.920 4.661 1.00 95.50 239 ALA A CA 1
ATOM 1857 C C . ALA A 1 239 ? -14.924 -4.681 4.473 1.00 95.50 239 ALA A C 1
ATOM 1859 O O . ALA A 1 239 ? -14.948 -5.828 4.031 1.00 95.50 239 ALA A O 1
ATOM 1860 N N . LEU A 1 240 ? -13.782 -4.078 4.828 1.00 95.12 240 LEU A N 1
ATOM 1861 C CA . LEU A 1 240 ? -12.488 -4.765 4.809 1.00 95.12 240 LEU A CA 1
ATOM 1862 C C . LEU A 1 240 ? -12.478 -5.962 5.770 1.00 95.12 240 LEU A C 1
ATOM 1864 O O . LEU A 1 240 ? -12.076 -7.055 5.374 1.00 95.12 240 LEU A O 1
ATOM 1868 N N . GLY A 1 241 ? -12.988 -5.784 6.992 1.00 93.81 241 GLY A N 1
ATOM 1869 C CA . GLY A 1 241 ? -13.160 -6.873 7.956 1.00 93.81 241 GLY A CA 1
ATOM 1870 C C . GLY A 1 241 ? -14.054 -8.001 7.429 1.00 93.81 241 GLY A C 1
ATOM 1871 O O . GLY A 1 241 ? -13.686 -9.173 7.531 1.00 93.81 241 GLY A O 1
ATOM 1872 N N . ASP A 1 242 ? -15.182 -7.660 6.801 1.00 96.00 242 ASP A N 1
ATOM 1873 C CA . ASP A 1 242 ? -16.102 -8.631 6.195 1.00 96.00 242 ASP A CA 1
ATOM 1874 C C . ASP A 1 242 ? -15.431 -9.422 5.063 1.00 96.00 242 ASP A C 1
ATOM 1876 O O . ASP A 1 242 ? -15.613 -10.637 4.959 1.00 96.00 242 ASP A O 1
ATOM 1880 N N . VAL A 1 243 ? -14.635 -8.755 4.220 1.00 96.56 243 VAL A N 1
ATOM 1881 C CA . VAL A 1 243 ? -13.873 -9.390 3.135 1.00 96.56 243 VAL A CA 1
ATOM 1882 C C . VAL A 1 243 ? -12.830 -10.356 3.690 1.00 96.56 243 VAL A C 1
ATOM 1884 O O . VAL A 1 243 ? -12.828 -11.519 3.291 1.00 96.56 243 VAL A O 1
ATOM 1887 N N . ILE A 1 244 ? -11.995 -9.917 4.637 1.00 92.94 244 ILE A N 1
ATOM 1888 C CA . ILE A 1 244 ? -10.956 -10.762 5.250 1.00 92.94 244 ILE A CA 1
ATOM 1889 C C . ILE A 1 244 ? -11.594 -11.978 5.935 1.00 92.94 244 ILE A C 1
ATOM 1891 O O . ILE A 1 244 ? -11.151 -13.109 5.734 1.00 92.94 244 ILE A O 1
ATOM 1895 N N . SER A 1 245 ? -12.679 -11.775 6.688 1.00 93.50 245 SER A N 1
ATOM 1896 C CA . SER A 1 245 ? -13.407 -12.865 7.345 1.00 93.50 245 SER A CA 1
ATOM 1897 C C . SER A 1 245 ? -14.012 -13.850 6.339 1.00 93.50 245 SER A C 1
ATOM 1899 O O . SER A 1 245 ? -13.896 -15.067 6.506 1.00 93.50 245 SER A O 1
ATOM 1901 N N . SER A 1 246 ? -14.609 -13.343 5.258 1.00 95.75 246 SER A N 1
ATOM 1902 C CA . SER A 1 246 ? -15.193 -14.174 4.198 1.00 95.75 246 SER A CA 1
ATOM 1903 C C . SER A 1 246 ? -14.129 -14.995 3.462 1.00 95.75 246 SER A C 1
ATOM 1905 O O . SER A 1 246 ? -14.370 -16.158 3.141 1.00 95.75 246 SER A O 1
ATOM 1907 N N . LEU A 1 247 ? -12.943 -14.422 3.231 1.00 93.31 247 LEU A N 1
ATOM 1908 C CA . LEU A 1 247 ? -11.806 -15.116 2.622 1.00 93.31 247 LEU A CA 1
ATOM 1909 C C . LEU A 1 247 ? -11.255 -16.206 3.550 1.00 93.31 247 LEU A C 1
ATOM 1911 O O . LEU A 1 247 ? -11.102 -17.351 3.126 1.00 93.31 247 LEU A O 1
ATOM 1915 N N . ALA A 1 248 ? -11.043 -15.888 4.831 1.00 90.56 248 ALA A N 1
ATOM 1916 C CA . ALA A 1 248 ? -10.549 -16.839 5.828 1.00 90.56 248 ALA A CA 1
ATOM 1917 C C . ALA A 1 248 ? -11.501 -18.033 6.028 1.00 90.56 248 ALA A C 1
ATOM 1919 O O . ALA A 1 248 ? -11.062 -19.169 6.209 1.00 90.56 248 ALA A O 1
ATOM 1920 N N . THR A 1 249 ? -12.813 -17.790 5.953 1.00 93.56 249 THR A N 1
ATOM 1921 C CA . THR A 1 249 ? -13.853 -18.826 6.071 1.00 93.56 249 THR A CA 1
ATOM 1922 C C . THR A 1 249 ? -14.180 -19.529 4.753 1.00 93.56 249 THR A C 1
ATOM 1924 O O . THR A 1 249 ? -15.019 -20.429 4.744 1.00 93.56 249 THR A O 1
ATOM 1927 N N . LYS A 1 250 ? -13.514 -19.163 3.646 1.00 92.62 250 LYS A N 1
ATOM 1928 C CA . LYS A 1 250 ? -13.767 -19.697 2.296 1.00 92.62 250 LYS A CA 1
ATOM 1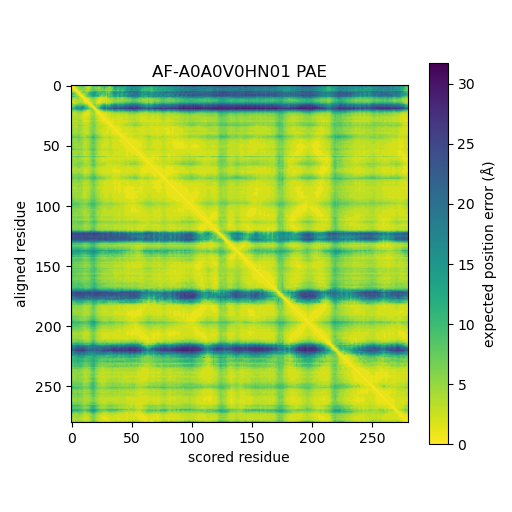929 C C . LYS A 1 250 ? -15.242 -19.586 1.882 1.00 92.62 250 LYS A C 1
ATOM 1931 O O . LYS A 1 250 ? -15.801 -20.502 1.279 1.00 92.62 250 LYS A O 1
ATOM 1936 N N . SER A 1 251 ? -15.879 -18.465 2.223 1.00 94.12 251 SER A N 1
ATOM 1937 C CA . SER A 1 251 ? -17.248 -18.157 1.805 1.00 94.12 251 SER A CA 1
ATOM 1938 C C . SER A 1 251 ? -17.362 -18.145 0.277 1.00 94.12 251 SER A C 1
ATOM 1940 O O . SER A 1 251 ? -16.477 -17.652 -0.419 1.00 94.12 251 SER A O 1
ATOM 1942 N N . ALA A 1 252 ? -18.487 -18.634 -0.253 1.00 92.75 252 ALA A N 1
ATOM 1943 C CA . ALA A 1 252 ? -18.758 -18.621 -1.692 1.00 92.75 252 ALA A CA 1
ATOM 1944 C C . ALA A 1 252 ? -18.918 -17.197 -2.258 1.00 92.75 252 ALA A C 1
ATOM 1946 O O . ALA A 1 252 ? -18.645 -16.961 -3.432 1.00 92.75 252 ALA A O 1
ATOM 1947 N N . HIS A 1 253 ? -19.368 -16.249 -1.431 1.00 94.69 253 HIS A N 1
ATOM 1948 C CA . HIS A 1 253 ? -19.524 -14.849 -1.809 1.00 94.69 253 HIS A CA 1
ATOM 1949 C C . HIS A 1 253 ? -18.630 -13.966 -0.938 1.00 94.69 253 HIS A C 1
ATOM 1951 O O . HIS A 1 253 ? -18.768 -13.961 0.289 1.00 94.69 253 HIS A O 1
ATOM 1957 N N . ILE A 1 254 ? -17.762 -13.185 -1.586 1.00 96.38 254 ILE A N 1
ATOM 1958 C CA . ILE A 1 254 ? -16.872 -12.218 -0.939 1.00 96.38 254 ILE A CA 1
ATOM 1959 C C . ILE A 1 254 ? -17.361 -10.793 -1.257 1.00 96.38 254 ILE A C 1
ATOM 1961 O O . ILE A 1 254 ? -17.438 -10.422 -2.431 1.00 96.38 254 ILE A O 1
ATOM 1965 N N . PRO A 1 255 ? -17.699 -9.965 -0.253 1.00 96.44 255 PRO A N 1
ATOM 1966 C CA . PRO A 1 255 ? -18.396 -8.695 -0.459 1.00 96.44 255 PRO A CA 1
ATOM 1967 C C . PRO A 1 255 ? -17.471 -7.522 -0.851 1.00 96.44 255 PRO A C 1
ATOM 1969 O O . PRO A 1 255 ? -17.582 -6.423 -0.308 1.00 96.44 255 PRO A O 1
ATOM 1972 N N . PHE A 1 256 ? -16.582 -7.706 -1.834 1.00 95.44 256 PHE A N 1
ATOM 1973 C CA . PHE A 1 256 ? -15.612 -6.680 -2.255 1.00 95.44 256 PHE A CA 1
ATOM 1974 C C . PHE A 1 256 ? -16.251 -5.345 -2.662 1.00 95.44 256 PHE A C 1
ATOM 1976 O O . PHE A 1 256 ? -15.664 -4.284 -2.468 1.00 95.44 256 PHE A O 1
ATOM 1983 N N . ARG A 1 257 ? -17.485 -5.364 -3.174 1.00 94.88 257 ARG A N 1
ATOM 1984 C CA . ARG A 1 257 ? -18.199 -4.162 -3.637 1.00 94.88 257 ARG A CA 1
ATOM 1985 C C . ARG A 1 257 ? -18.818 -3.319 -2.514 1.00 94.88 257 ARG A C 1
ATOM 1987 O O . ARG A 1 257 ? -19.391 -2.270 -2.806 1.00 94.88 257 ARG A O 1
ATOM 1994 N N . ASN A 1 258 ? -18.717 -3.740 -1.250 1.00 95.12 258 ASN A N 1
ATOM 1995 C CA . ASN A 1 258 ? -19.336 -3.030 -0.125 1.00 95.12 258 ASN A CA 1
ATOM 1996 C C . ASN A 1 258 ? -18.672 -1.681 0.200 1.00 95.12 258 ASN A C 1
ATOM 1998 O O . ASN A 1 258 ? -19.333 -0.823 0.802 1.00 95.12 258 ASN A O 1
ATOM 2002 N N . SER A 1 259 ? -17.422 -1.479 -0.230 1.00 96.00 259 SER A N 1
ATOM 2003 C CA . SER A 1 259 ? -16.704 -0.202 -0.159 1.00 96.00 259 SER A CA 1
ATOM 2004 C C . SER A 1 259 ? -15.796 0.023 -1.370 1.00 96.00 259 SER A C 1
ATOM 2006 O O . SER A 1 259 ? -15.426 -0.927 -2.066 1.00 96.00 259 SER A O 1
ATOM 2008 N N . LYS A 1 260 ? -15.392 1.275 -1.616 1.00 95.00 260 LYS A N 1
ATOM 2009 C CA . LYS A 1 260 ? -14.373 1.591 -2.634 1.00 95.00 260 LYS A CA 1
ATOM 2010 C C . LYS A 1 260 ? -13.016 0.976 -2.319 1.00 95.00 260 LYS A C 1
ATOM 2012 O O . LYS A 1 260 ? -12.380 0.473 -3.238 1.00 95.00 260 LYS A O 1
ATOM 2017 N N . LEU A 1 261 ? -12.611 0.973 -1.049 1.00 95.31 261 LEU A N 1
ATOM 2018 C CA . LEU A 1 261 ? -11.348 0.379 -0.608 1.00 95.31 261 LEU A CA 1
ATOM 2019 C C . LEU A 1 261 ? -11.287 -1.114 -0.960 1.00 95.31 261 LEU A C 1
ATOM 2021 O O . LEU A 1 261 ? -10.387 -1.552 -1.665 1.00 95.31 261 LEU A O 1
ATOM 2025 N N . THR A 1 262 ? -12.284 -1.892 -0.541 1.00 95.56 262 THR A N 1
ATOM 2026 C CA . THR A 1 262 ? -12.321 -3.336 -0.821 1.00 95.56 262 THR A CA 1
ATOM 2027 C C . THR A 1 262 ? -12.474 -3.652 -2.305 1.00 95.56 262 THR A C 1
ATOM 2029 O O . THR A 1 262 ? -11.963 -4.668 -2.762 1.00 95.56 262 THR A O 1
ATOM 2032 N N . HIS A 1 263 ? -13.147 -2.791 -3.070 1.00 95.12 263 HIS A N 1
ATOM 2033 C CA . HIS A 1 263 ? -13.300 -2.982 -4.510 1.00 95.12 263 HIS A CA 1
ATOM 2034 C C . HIS A 1 263 ? -11.998 -2.678 -5.267 1.00 95.12 263 HIS A C 1
ATOM 2036 O O . HIS A 1 263 ? -11.702 -3.356 -6.244 1.00 95.12 263 HIS A O 1
ATOM 2042 N N . LEU A 1 264 ? -11.202 -1.703 -4.805 1.00 93.62 264 LEU A N 1
ATOM 2043 C CA . LEU A 1 264 ? -9.861 -1.440 -5.343 1.00 93.62 264 LEU A CA 1
ATOM 2044 C C . LEU A 1 264 ? -8.931 -2.633 -5.134 1.00 93.62 264 LEU A C 1
ATOM 2046 O O . LEU A 1 264 ? -8.209 -3.014 -6.046 1.00 93.62 264 LEU A O 1
ATOM 2050 N N . LEU A 1 265 ? -8.981 -3.223 -3.941 1.00 93.38 265 LEU A N 1
ATOM 2051 C CA . LEU A 1 265 ? -8.084 -4.299 -3.524 1.00 93.38 265 LEU A CA 1
ATOM 2052 C C . LEU A 1 265 ? -8.598 -5.697 -3.893 1.00 93.38 265 LEU A C 1
ATOM 2054 O O . LEU A 1 265 ? -8.043 -6.696 -3.441 1.00 93.38 265 LEU A O 1
ATOM 2058 N N . GLN A 1 266 ? -9.670 -5.792 -4.681 1.00 92.50 266 GLN A N 1
ATOM 2059 C CA . GLN A 1 266 ? -10.339 -7.059 -4.971 1.00 92.50 266 GLN A CA 1
ATOM 2060 C C . GLN A 1 266 ? -9.399 -8.092 -5.610 1.00 92.50 266 GLN A C 1
ATOM 2062 O O . GLN A 1 266 ? -9.463 -9.272 -5.273 1.00 92.50 266 GLN A O 1
ATOM 2067 N N . ASP A 1 267 ? -8.517 -7.649 -6.504 1.00 89.38 267 ASP A N 1
ATOM 2068 C CA . ASP A 1 267 ? -7.526 -8.501 -7.169 1.00 89.38 267 ASP A CA 1
ATOM 2069 C C . ASP A 1 267 ? -6.254 -8.739 -6.338 1.00 89.38 267 ASP A C 1
ATOM 2071 O O . ASP A 1 267 ? -5.361 -9.438 -6.800 1.00 89.38 267 ASP A O 1
ATOM 2075 N N . SER A 1 268 ? -6.169 -8.155 -5.138 1.00 90.75 268 SER A N 1
ATOM 2076 C CA . SER A 1 268 ? -4.952 -8.112 -4.314 1.00 90.75 268 SER A CA 1
ATOM 2077 C C . SER A 1 268 ? -5.157 -8.593 -2.866 1.00 90.75 268 SER A C 1
ATOM 2079 O O . SER A 1 268 ? -4.200 -8.662 -2.100 1.00 90.75 268 SER A O 1
ATOM 2081 N N . LEU A 1 269 ? -6.393 -8.939 -2.480 1.00 90.62 269 LEU A N 1
ATOM 2082 C CA . LEU A 1 269 ? -6.741 -9.556 -1.187 1.00 90.62 269 LEU A CA 1
ATOM 2083 C C . LEU A 1 269 ? -7.107 -11.043 -1.306 1.00 90.62 269 LEU A C 1
ATOM 2085 O O . LEU A 1 269 ? -7.141 -11.746 -0.301 1.00 90.62 269 LEU A O 1
ATOM 2089 N N . GLY A 1 270 ? -7.430 -11.519 -2.510 1.00 84.25 270 GLY A N 1
ATOM 2090 C CA . GLY A 1 270 ? -7.820 -12.905 -2.771 1.00 84.25 270 GLY A CA 1
ATOM 2091 C C . GLY A 1 270 ? -6.882 -13.614 -3.747 1.00 84.25 270 GLY A C 1
ATOM 2092 O O . GLY A 1 270 ? -5.917 -13.035 -4.245 1.00 84.25 270 GLY A O 1
ATOM 2093 N N . GLY A 1 271 ? -7.200 -14.874 -4.050 1.00 86.50 271 GLY A N 1
ATOM 2094 C CA . GLY A 1 271 ? -6.430 -15.682 -4.997 1.00 86.50 271 GLY A CA 1
ATOM 2095 C C . GLY A 1 271 ? -5.047 -16.047 -4.459 1.00 86.50 271 GLY A C 1
ATOM 2096 O O . GLY A 1 271 ? -4.921 -16.496 -3.322 1.00 86.50 271 GLY A O 1
ATOM 2097 N N . ASP A 1 272 ? -4.032 -15.864 -5.294 1.00 88.75 272 ASP A N 1
ATOM 2098 C CA . ASP A 1 272 ? -2.607 -16.071 -5.013 1.00 88.75 272 ASP A CA 1
ATOM 2099 C C . ASP A 1 272 ? -1.889 -14.793 -4.533 1.00 88.75 272 ASP A C 1
ATOM 2101 O O . ASP A 1 272 ? -0.664 -14.778 -4.384 1.00 88.75 272 ASP A O 1
ATOM 2105 N N . SER A 1 273 ? -2.647 -13.729 -4.247 1.00 93.00 273 SER A N 1
ATOM 2106 C CA . SER A 1 273 ? -2.117 -12.479 -3.700 1.00 93.00 273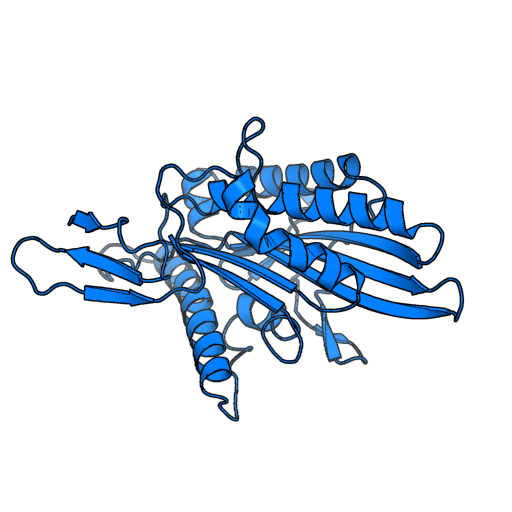 SER A CA 1
ATOM 2107 C C . SER A 1 273 ? -1.571 -12.658 -2.284 1.00 93.00 273 SER A C 1
ATOM 2109 O O . SER A 1 273 ? -2.092 -13.441 -1.486 1.00 93.00 273 SER A O 1
ATOM 2111 N N . LYS A 1 274 ? -0.563 -11.862 -1.925 1.00 94.81 274 LYS A N 1
ATOM 2112 C CA . LYS A 1 274 ? 0.055 -11.875 -0.594 1.00 94.81 274 LYS A CA 1
ATOM 2113 C C . LYS A 1 274 ? -0.370 -10.655 0.210 1.00 94.81 274 LYS A C 1
ATOM 2115 O O . LYS A 1 274 ? -0.110 -9.526 -0.183 1.00 94.81 274 LYS A O 1
ATOM 2120 N N . THR A 1 275 ? -1.021 -10.870 1.345 1.00 94.12 275 THR A N 1
ATOM 2121 C CA . THR A 1 275 ? -1.528 -9.780 2.187 1.00 94.12 275 THR A CA 1
ATOM 2122 C C . THR A 1 275 ? -0.875 -9.804 3.564 1.00 94.12 275 THR A C 1
ATOM 2124 O O . THR A 1 275 ? -0.841 -10.851 4.203 1.00 94.12 275 THR A O 1
ATOM 2127 N N . LEU A 1 276 ? -0.407 -8.643 4.024 1.00 95.00 276 LEU A N 1
ATOM 2128 C CA . LEU A 1 276 ? 0.151 -8.418 5.353 1.00 95.00 276 LEU A CA 1
ATOM 2129 C C . LEU A 1 276 ? -0.567 -7.247 6.035 1.00 95.00 276 LEU A C 1
ATOM 2131 O O . LEU A 1 276 ? -0.764 -6.185 5.443 1.00 95.00 276 LEU A O 1
ATOM 2135 N N . MET A 1 277 ? -0.943 -7.446 7.298 1.00 95.06 277 MET A N 1
ATOM 2136 C CA . MET A 1 277 ? -1.656 -6.461 8.109 1.00 95.06 277 MET A CA 1
ATOM 2137 C C . MET A 1 277 ? -0.883 -6.168 9.393 1.00 95.06 277 MET A C 1
ATOM 2139 O O . MET A 1 277 ? -0.713 -7.052 10.230 1.00 95.06 277 MET A O 1
ATOM 2143 N N . PHE A 1 278 ? -0.506 -4.908 9.595 1.00 96.06 278 PHE A N 1
ATOM 2144 C CA . PHE A 1 278 ? -0.097 -4.406 10.903 1.00 96.06 278 PHE A CA 1
ATOM 2145 C C . PHE A 1 278 ? -1.330 -3.974 11.697 1.00 96.06 278 PHE A C 1
ATOM 2147 O O . PHE A 1 278 ? -2.180 -3.247 11.180 1.00 96.06 278 PHE A O 1
ATOM 2154 N N . VAL A 1 279 ? -1.430 -4.403 12.956 1.00 93.94 279 VAL A N 1
ATOM 2155 C CA . VAL A 1 279 ? -2.520 -4.034 13.873 1.00 93.94 279 VAL A CA 1
ATOM 2156 C C . VAL A 1 279 ? -1.970 -3.281 15.087 1.00 93.94 279 VAL A C 1
ATOM 2158 O O . VAL A 1 279 ? -1.053 -3.772 15.744 1.00 93.94 279 VAL A O 1
ATOM 2161 N N . GLN A 1 280 ? -2.513 -2.087 15.365 1.00 88.69 280 GLN A N 1
ATOM 2162 C CA . GLN A 1 280 ? -2.019 -1.148 16.389 1.00 88.69 280 GLN A CA 1
ATOM 2163 C C . GLN A 1 280 ? -3.130 -0.498 17.222 1.00 88.69 280 GLN A C 1
ATOM 2165 O O . GLN A 1 280 ? -4.035 0.153 16.643 1.00 88.69 280 GLN A O 1
#

Solvent-accessible surface area (backbone atoms only — not comparable to full-atom values): 15336 Å² total; per-residue (Å²): 115,50,77,46,67,87,49,22,88,77,18,34,43,39,43,39,43,91,92,54,78,76,44,78,46,80,47,96,70,59,81,58,98,82,60,48,55,66,66,64,30,60,83,51,47,67,52,32,56,40,30,74,74,33,31,24,27,30,40,35,28,42,30,40,69,90,54,45,42,58,47,51,36,54,35,47,94,93,51,49,8,41,52,54,52,40,51,51,51,35,54,53,50,47,65,75,36,54,91,50,35,50,76,50,43,29,42,28,36,34,34,46,41,67,78,38,57,40,63,26,72,57,60,80,92,61,57,80,77,65,88,54,50,83,45,67,50,98,88,64,49,55,45,49,73,87,58,65,69,47,73,40,92,49,70,67,54,47,49,52,52,53,50,45,18,52,51,46,63,37,69,78,35,102,46,46,76,63,44,55,38,53,23,28,40,37,38,40,37,40,39,36,34,33,32,71,86,78,68,53,72,39,63,20,37,40,36,43,32,34,50,31,36,65,67,79,77,67,88,84,82,58,71,70,69,65,35,54,41,52,50,38,44,52,41,36,57,49,31,42,52,51,31,55,51,24,57,76,68,65,47,95,69,64,57,31,79,71,22,58,64,32,41,61,39,49,70,25,74,41,89,85,29,44,70,48,78,48,81,71

Organism: Solanum chacoense (NCBI:txid4108)

Nearest PDB structures (foldseek):
  2p4n-assembly1_K  TM=9.084E-01  e=1.923E-27  unclassified
  4hna-assembly1_K  TM=8.856E-01  e=1.608E-27  Homo sapiens
  5hnx-assembly1_K  TM=8.998E-01  e=5.621E-27  Drosophila melanogaster
  5hnz-assembly1_K  TM=8.957E-01  e=1.643E-26  Drosophila melanogaster
  8ixd-assembly1_Y  TM=8.861E-01  e=2.810E-26  Homo sapiens

Foldseek 3Di:
DDWDCPCQVVQWIWDDDVPDDIDIDGDPHDDDPPDAQVNLQVVVQVVLVVQQVFFAEEEAEAAAQPPQRCCQQQNDPVGGHNVLVSVQSNLVVCVVCVVFKDKWKWKWKWKQFLLFIWGQQDDPVCTPVDGWDWDADPVRAIDTPPTDTHTDDDSVSVVVSVVSSLVSCQVVDPDSSVSLLQMKIKMKMWMWMAGPPPRDIHIYIYIRIYAHGQDDDDPPDDDDPVVSRSVLSNQLVVLVVQQLVCQVVVPPDRPQVSGPNSVNCVSANDDRHHYHYHYD

Sequence (280 aa):
MTIDFEAAKDGELNVKSNGTSKKTFKFDAIFSPQANQAEVFEDTAPLATSVLDGYNACIFAYGQTGTGKTFTMEGTEESRGVNYRTLEELFRIIEERKNAVRYEISVSVLEVYNEQIRDLLVSGSQQGVKRLEIKQDGEGMHHVPGLVEAHVNNMNEVWEALRTGSNARAVGSTNANEHSSRSHCIHCVMVKGENLLNGECTRSKLWLIDLAGSERIAKTEVQGERLKETQNINRSLSALGDVISSLATKSAHIPFRNSKLTHLLQDSLGGDSKTLMFVQ

Radius of gyration: 19.45 Å; Cα contacts (8 Å, |Δi|>4): 508; chains: 1; bounding box: 46×43×62 Å

pLDDT: mean 88.2, std 11.47, range [46.94, 98.38]

Secondary structure (DSSP, 8-state):
-EEE-TTGGGTEEEEE-TTSPPEEEE-S----TT--HHHHHHTTTHHHHHHHTT--EEEEEE-STTSSHHHHHTB-SSSB-HHHHHHHHHHHHHHHHTTTEEEEEEEEEEEEETTEEEESSS-TTTTTSS----EE-TTS-EE-TT---EEESSHHHHHHHHHHHHHHHHHT-SSHHHHHTTSEEEEEEEEEEEETTT--EEEEEEEEEEPPP-PPPPTTS--THHHHHHHHHHHHHHHHHHHHHHHHTT-S---GGGSHHHHHTHHHHSTT-EEEEEE-

Mean predicted aligned error: 6.24 Å